Protein AF-A0A6S6T2J9-F1 (afdb_monomer_lite)

Secondary structure (DSSP, 8-state):
-EEEE-HHHHHHHHHHSEEEETTEEEESS-HHHHHHHHSEEEB-HHHHHHHHHHGGGG---HHHHHHHHHHHHHHGGGGB-PPPHHHHHHHHHHHHHH-GGGSS---HHHHHHHHHHHIIIII---TT-EEEE---HHHHHHHHHHHHHTT---EE-HHHHHHHHHHTTSS-HHHHHHHHHHHHHHHTHHHHHHHHHHHHHHTS---HHHHHHHHHHHHHHHTT-HHHHHHHTTSHHHHHHHHH-THHHHHHHHHHT--THHHHHHHHHHHHHHHHH--TT--

Organism: NCBI:txid269237

pLDDT: mean 89.71, std 8.24, range [41.75, 97.25]

Sequence (283 aa):
MIFILDTCTINNLLQIDLIDNDEDYELEYDYLDKINQVFKIKLSQKNYDELKNTFSKNFSDGNKIKFIRNYMSKNIPSYLNIVDNVDFDSSLNFIKKVCPKYKDEDNGELHSTAYALYLNRYESSLAFQTYFITDDDEAIQDFQDIFRSNFLGEVFTTIDLLLILSIYEIISYKNVMDFAHNLKKQYIQNYTNVLNEIQTLQKKNLPTKEIAFLSKLHEDIHHLDFDKVQKNMEKSEYISIKRKQTSIDIFLKNLLNEDLKKVTILDKKIEEIKSKYWTTDKI

Structure (mmCIF, N/CA/C/O backbone):
data_AF-A0A6S6T2J9-F1
#
_entry.id   AF-A0A6S6T2J9-F1
#
loop_
_atom_site.group_PDB
_atom_site.id
_atom_site.type_symbol
_atom_site.label_atom_id
_atom_site.label_alt_id
_atom_site.label_comp_id
_atom_site.label_asym_id
_atom_site.label_entity_id
_atom_site.label_seq_id
_atom_site.pdbx_PDB_ins_code
_atom_site.Cartn_x
_atom_site.Cartn_y
_atom_site.Cartn_z
_atom_site.occupancy
_atom_site.B_iso_or_equiv
_atom_site.auth_seq_id
_atom_site.auth_comp_id
_atom_site.auth_asym_id
_atom_site.auth_atom_id
_atom_site.pdbx_PDB_model_num
ATOM 1 N N . MET A 1 1 ? 13.882 -6.134 -15.686 1.00 89.94 1 MET A N 1
ATOM 2 C CA . MET A 1 1 ? 12.482 -5.719 -15.447 1.00 89.94 1 MET A CA 1
ATOM 3 C C . MET A 1 1 ? 12.488 -4.381 -14.731 1.00 89.94 1 MET A C 1
ATOM 5 O O . MET A 1 1 ? 13.424 -4.116 -13.976 1.00 89.94 1 MET A O 1
ATOM 9 N N . ILE A 1 2 ? 11.494 -3.543 -15.010 1.00 93.25 2 ILE A N 1
ATOM 10 C CA . ILE A 1 2 ? 11.264 -2.267 -14.335 1.00 93.25 2 ILE A CA 1
ATOM 11 C C . ILE A 1 2 ? 10.006 -2.414 -13.483 1.00 93.25 2 ILE A C 1
ATOM 13 O O . ILE A 1 2 ? 8.950 -2.753 -14.017 1.00 93.25 2 ILE A O 1
ATOM 17 N N . PHE A 1 3 ? 10.127 -2.133 -12.188 1.00 95.81 3 PHE A N 1
ATOM 18 C CA . PHE A 1 3 ? 9.000 -2.059 -11.267 1.00 95.81 3 PHE A CA 1
ATOM 19 C C . PHE A 1 3 ? 8.670 -0.602 -10.981 1.00 95.81 3 PHE A C 1
ATOM 21 O O . PHE A 1 3 ? 9.490 0.130 -10.424 1.00 95.81 3 PHE A O 1
ATOM 28 N N . ILE A 1 4 ? 7.474 -0.188 -11.387 1.00 95.75 4 ILE A N 1
ATOM 29 C CA . ILE A 1 4 ? 6.907 1.109 -11.038 1.00 95.75 4 ILE A CA 1
ATOM 30 C C . ILE A 1 4 ? 6.103 0.909 -9.766 1.00 95.75 4 ILE A C 1
ATOM 32 O O . ILE A 1 4 ? 5.130 0.159 -9.771 1.00 95.75 4 ILE A O 1
ATOM 36 N N . LEU A 1 5 ? 6.548 1.522 -8.675 1.00 95.75 5 LEU A N 1
ATOM 37 C CA . LEU A 1 5 ? 5.924 1.328 -7.371 1.00 95.75 5 LEU A CA 1
ATOM 38 C C . LEU A 1 5 ? 4.902 2.422 -7.099 1.00 95.75 5 LEU A C 1
ATOM 40 O O . LEU A 1 5 ? 5.191 3.605 -7.263 1.00 95.75 5 LEU A O 1
ATOM 44 N N . ASP A 1 6 ? 3.734 2.010 -6.631 1.00 94.88 6 ASP A N 1
ATOM 45 C CA . ASP A 1 6 ? 2.721 2.912 -6.113 1.00 94.88 6 ASP A CA 1
ATOM 46 C C . ASP A 1 6 ? 3.051 3.432 -4.697 1.00 94.88 6 ASP A C 1
ATOM 48 O O . ASP A 1 6 ? 3.868 2.868 -3.959 1.00 94.88 6 ASP A O 1
ATOM 52 N N . THR A 1 7 ? 2.369 4.502 -4.285 1.00 94.38 7 THR A N 1
ATOM 53 C CA . THR A 1 7 ? 2.489 5.121 -2.960 1.00 94.38 7 THR A CA 1
ATOM 54 C C . THR A 1 7 ? 2.133 4.130 -1.847 1.00 94.38 7 THR A C 1
ATOM 56 O O . THR A 1 7 ? 2.854 4.030 -0.848 1.00 94.38 7 THR A O 1
ATOM 59 N N . CYS A 1 8 ? 1.042 3.372 -2.010 1.00 91.62 8 CYS A N 1
ATOM 60 C CA . CYS A 1 8 ? 0.608 2.369 -1.036 1.00 91.62 8 CYS A CA 1
ATOM 61 C C . CYS A 1 8 ? 1.609 1.217 -0.902 1.00 91.62 8 CYS A C 1
ATOM 63 O O . CYS A 1 8 ? 1.925 0.827 0.219 1.00 91.62 8 CYS A O 1
ATOM 65 N N . THR A 1 9 ? 2.176 0.753 -2.015 1.00 95.31 9 THR A N 1
ATOM 66 C CA . THR A 1 9 ? 3.221 -0.282 -2.046 1.00 95.31 9 THR A CA 1
ATOM 67 C C . THR A 1 9 ? 4.440 0.132 -1.226 1.00 95.31 9 THR A C 1
ATOM 69 O O . THR A 1 9 ? 4.868 -0.599 -0.335 1.00 95.31 9 THR A O 1
ATOM 72 N N . ILE A 1 10 ? 4.980 1.333 -1.469 1.00 95.75 10 ILE A N 1
ATOM 73 C CA . ILE A 1 10 ? 6.152 1.833 -0.732 1.00 95.75 10 ILE A CA 1
ATOM 74 C C . ILE A 1 10 ? 5.841 1.960 0.762 1.00 95.75 10 ILE A C 1
ATOM 76 O O . ILE A 1 10 ? 6.653 1.566 1.598 1.00 95.75 10 ILE A O 1
ATOM 80 N N . ASN A 1 11 ? 4.658 2.477 1.106 1.00 94.25 11 ASN A N 1
ATOM 81 C CA . ASN A 1 11 ? 4.221 2.550 2.496 1.00 94.25 11 ASN A CA 1
ATOM 82 C C . ASN A 1 11 ? 4.165 1.161 3.139 1.00 94.25 11 ASN A C 1
ATOM 84 O O . ASN A 1 11 ? 4.729 0.982 4.210 1.00 94.25 11 ASN A O 1
ATOM 88 N N . ASN A 1 12 ? 3.545 0.174 2.496 1.00 94.12 12 ASN A N 1
ATOM 89 C CA . ASN A 1 12 ? 3.424 -1.168 3.063 1.00 94.12 12 ASN A CA 1
ATOM 90 C C . ASN A 1 12 ? 4.806 -1.810 3.261 1.00 94.12 12 ASN A C 1
ATOM 92 O O . ASN A 1 12 ? 5.081 -2.324 4.343 1.00 94.12 12 ASN A O 1
ATOM 96 N N . LEU A 1 13 ? 5.702 -1.701 2.272 1.00 96.19 13 LEU A N 1
ATOM 97 C CA . LEU A 1 13 ? 7.074 -2.216 2.361 1.00 96.19 13 LEU A CA 1
ATOM 98 C C . LEU A 1 13 ? 7.866 -1.612 3.528 1.00 96.19 13 LEU A C 1
ATOM 100 O O . LEU A 1 13 ? 8.597 -2.333 4.194 1.00 96.19 13 LEU A O 1
ATOM 104 N N . LEU A 1 14 ? 7.714 -0.312 3.792 1.00 95.19 14 LEU A N 1
ATOM 105 C CA . LEU A 1 14 ? 8.423 0.366 4.880 1.00 95.19 14 LEU A CA 1
ATOM 106 C C . LEU A 1 14 ? 7.785 0.132 6.249 1.00 95.19 14 LEU A C 1
ATOM 108 O O . LEU A 1 14 ? 8.486 -0.001 7.244 1.00 95.19 14 LEU A O 1
ATOM 112 N N . GLN A 1 15 ? 6.455 0.152 6.328 1.00 92.62 15 GLN A N 1
ATOM 113 C CA . GLN A 1 15 ? 5.745 0.139 7.608 1.00 92.62 15 GLN A CA 1
ATOM 114 C C . GLN A 1 15 ? 5.662 -1.259 8.216 1.00 92.62 15 GLN A C 1
ATOM 116 O O . GLN A 1 15 ? 5.730 -1.384 9.437 1.00 92.62 15 GLN A O 1
ATOM 121 N N . ILE A 1 16 ? 5.511 -2.292 7.383 1.00 93.12 16 ILE A N 1
ATOM 122 C CA . ILE A 1 16 ? 5.423 -3.685 7.836 1.00 93.12 16 ILE A CA 1
ATOM 123 C C . ILE A 1 16 ? 6.786 -4.239 8.253 1.00 93.12 16 ILE A C 1
ATOM 125 O O . ILE A 1 16 ? 6.848 -5.082 9.143 1.00 93.12 16 ILE A O 1
ATOM 129 N N . ASP A 1 17 ? 7.856 -3.748 7.635 1.00 94.44 17 ASP A N 1
ATOM 130 C CA . ASP A 1 17 ? 9.237 -4.170 7.888 1.00 94.44 17 ASP A CA 1
ATOM 131 C C . ASP A 1 17 ? 9.893 -3.418 9.060 1.00 94.44 17 ASP A C 1
ATOM 133 O O . ASP A 1 17 ? 11.016 -3.716 9.457 1.00 94.44 17 ASP A O 1
ATOM 137 N N . LEU A 1 18 ? 9.202 -2.412 9.609 1.00 94.06 18 LEU A N 1
ATOM 138 C CA . LEU A 1 18 ? 9.720 -1.568 10.677 1.00 94.06 18 LEU A CA 1
ATOM 139 C C . LEU A 1 18 ? 9.706 -2.305 12.022 1.00 94.06 18 LEU A C 1
ATOM 141 O O . LEU A 1 18 ? 8.635 -2.590 12.570 1.00 94.06 18 LEU A O 1
ATOM 145 N N . ILE A 1 19 ? 10.888 -2.503 12.602 1.00 93.00 19 ILE A N 1
ATOM 146 C CA . ILE A 1 19 ? 11.071 -3.117 13.921 1.00 93.00 19 ILE A CA 1
ATOM 147 C C . ILE A 1 19 ? 11.625 -2.115 14.938 1.00 93.00 19 ILE A C 1
ATOM 149 O O . ILE A 1 19 ? 12.284 -1.136 14.585 1.00 93.00 19 ILE A O 1
ATOM 153 N N . ASP A 1 20 ? 11.289 -2.348 16.205 1.00 91.00 20 ASP A N 1
ATOM 154 C CA . ASP A 1 20 ? 11.732 -1.565 17.361 1.00 91.00 20 ASP A CA 1
ATOM 155 C C . ASP A 1 20 ? 12.929 -2.271 18.009 1.00 91.00 20 ASP A C 1
ATOM 157 O O . ASP A 1 20 ? 12.814 -3.442 18.381 1.00 91.00 20 ASP A O 1
ATOM 161 N N . ASN A 1 21 ? 14.065 -1.582 18.105 1.00 84.44 21 ASN A N 1
ATOM 162 C CA . ASN A 1 21 ? 15.313 -2.108 18.647 1.00 84.44 21 ASN A CA 1
ATOM 163 C C . ASN A 1 21 ? 15.787 -1.239 19.824 1.00 84.44 21 ASN A C 1
ATOM 165 O O . ASN A 1 21 ? 16.833 -0.597 19.734 1.00 84.44 21 ASN A O 1
ATOM 169 N N . ASP A 1 22 ? 14.970 -1.211 20.889 1.00 79.62 22 ASP A N 1
ATOM 170 C CA . ASP A 1 22 ? 15.106 -0.542 22.203 1.00 79.62 22 ASP A CA 1
ATOM 171 C C . ASP A 1 22 ? 15.452 0.966 22.182 1.00 79.62 22 ASP A C 1
ATOM 173 O O . ASP A 1 22 ? 14.764 1.778 22.806 1.00 79.62 22 ASP A O 1
ATOM 177 N N . GLU A 1 23 ? 16.525 1.356 21.498 1.00 76.06 23 GLU A N 1
ATOM 178 C CA . GLU A 1 23 ? 17.031 2.724 21.367 1.00 76.06 23 GLU A CA 1
ATOM 179 C C . GLU A 1 23 ? 16.776 3.338 19.979 1.00 76.06 23 GLU A C 1
ATOM 181 O O . GLU A 1 23 ? 16.757 4.566 19.865 1.00 76.06 23 GLU A O 1
ATOM 186 N N . ASP A 1 24 ? 16.545 2.524 18.943 1.00 86.19 24 ASP A N 1
ATOM 187 C CA . ASP A 1 24 ? 16.357 2.983 17.563 1.00 86.19 24 ASP A CA 1
ATOM 188 C C . ASP A 1 24 ? 15.352 2.125 16.771 1.00 86.19 24 ASP A C 1
ATOM 190 O O . ASP A 1 24 ? 14.929 1.046 17.181 1.00 86.19 24 ASP A O 1
ATOM 194 N N . TYR A 1 25 ? 14.961 2.642 15.604 1.00 92.69 25 TYR A N 1
ATOM 195 C CA . TYR A 1 25 ? 14.136 1.933 14.628 1.00 92.69 25 TYR A CA 1
ATOM 196 C C . TYR A 1 25 ? 14.983 1.463 13.452 1.00 92.69 25 TYR A C 1
ATOM 198 O O . TYR A 1 25 ? 15.859 2.195 12.990 1.00 92.69 25 TYR A O 1
ATOM 206 N N . GLU A 1 26 ? 14.670 0.284 12.922 1.00 94.00 26 GLU A N 1
ATOM 207 C CA . GLU A 1 26 ? 15.299 -0.246 11.713 1.00 94.00 26 GLU A CA 1
ATOM 208 C C . GLU A 1 26 ? 14.300 -1.010 10.834 1.00 94.00 26 GLU A C 1
ATOM 210 O O . GLU A 1 26 ? 13.164 -1.270 11.236 1.00 94.00 26 GLU A O 1
ATOM 215 N N . LEU A 1 27 ? 14.717 -1.314 9.605 1.00 95.25 27 LEU A N 1
ATOM 216 C CA . LEU A 1 27 ? 13.991 -2.198 8.696 1.00 95.25 27 LEU A CA 1
ATOM 217 C C . LEU A 1 27 ? 14.603 -3.596 8.813 1.00 95.25 27 LEU A C 1
ATOM 219 O O . LEU A 1 27 ? 15.810 -3.732 8.618 1.00 95.25 27 LEU A O 1
ATOM 223 N N . GLU A 1 28 ? 13.799 -4.610 9.138 1.00 94.12 28 GLU A N 1
ATOM 224 C CA . GLU A 1 28 ? 14.292 -5.977 9.364 1.00 94.12 28 GLU A CA 1
ATOM 225 C C . GLU A 1 28 ? 14.957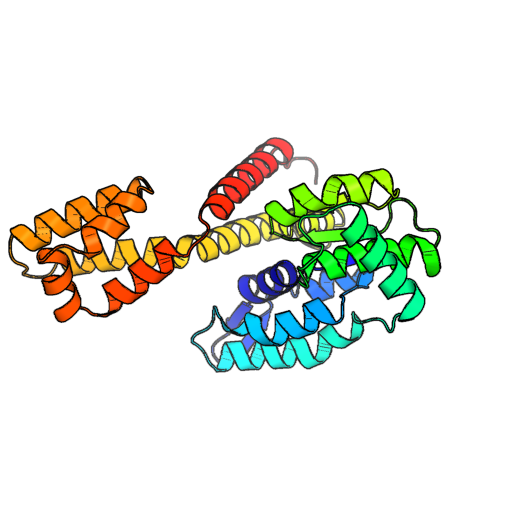 -6.558 8.105 1.00 94.12 28 GLU A C 1
ATOM 227 O O . GLU A 1 28 ? 16.036 -7.149 8.186 1.00 94.12 28 GLU A O 1
ATOM 232 N N . TYR A 1 29 ? 14.344 -6.359 6.932 1.00 93.56 29 TYR A N 1
ATOM 233 C CA . TYR A 1 29 ? 14.853 -6.877 5.656 1.00 93.56 29 TYR A CA 1
ATOM 234 C C . TYR A 1 29 ? 15.300 -5.795 4.674 1.00 93.56 29 TYR A C 1
ATOM 236 O O . TYR A 1 29 ? 16.108 -6.084 3.785 1.00 93.56 29 TYR A O 1
ATOM 244 N N . ASP A 1 30 ? 14.779 -4.578 4.822 1.00 95.56 30 ASP A N 1
ATOM 245 C CA . ASP A 1 30 ? 14.912 -3.474 3.877 1.00 95.56 30 ASP A CA 1
ATOM 246 C C . ASP A 1 30 ? 14.474 -3.888 2.462 1.00 95.56 30 ASP A C 1
ATOM 248 O O . ASP A 1 30 ? 15.250 -3.900 1.501 1.00 95.56 30 ASP A O 1
ATOM 252 N N . TYR A 1 31 ? 13.201 -4.282 2.330 1.00 96.88 31 TYR A N 1
ATOM 253 C CA . TYR A 1 31 ? 12.669 -4.823 1.074 1.00 96.88 31 TYR A CA 1
ATOM 254 C C . TYR A 1 31 ? 12.919 -3.917 -0.138 1.00 96.88 31 TYR A C 1
ATOM 256 O O . TYR A 1 31 ? 13.193 -4.427 -1.221 1.00 96.88 31 TYR A O 1
ATOM 264 N N . LEU A 1 32 ? 12.853 -2.590 0.015 1.00 95.94 32 LEU A N 1
ATOM 265 C CA . LEU A 1 32 ? 13.112 -1.654 -1.085 1.00 95.94 32 LEU A CA 1
ATOM 266 C C . LEU A 1 32 ? 14.554 -1.744 -1.591 1.00 95.94 32 LEU A C 1
ATOM 268 O O . LEU A 1 32 ? 14.761 -1.792 -2.806 1.00 95.94 32 LEU A O 1
ATOM 272 N N . ASP A 1 33 ? 15.536 -1.818 -0.689 1.00 95.06 33 ASP A N 1
ATOM 273 C CA . ASP A 1 33 ? 16.928 -2.037 -1.079 1.00 95.06 33 ASP A CA 1
ATOM 274 C C . ASP A 1 33 ? 17.092 -3.397 -1.773 1.00 95.06 33 ASP A C 1
ATOM 276 O O . ASP A 1 33 ? 17.646 -3.469 -2.872 1.00 95.06 33 ASP A O 1
ATOM 280 N N . LYS A 1 34 ? 16.504 -4.464 -1.213 1.00 95.75 34 LYS A N 1
ATOM 281 C CA . LYS A 1 34 ? 16.530 -5.814 -1.809 1.00 95.75 34 LYS A CA 1
ATOM 282 C C . LYS A 1 34 ? 15.937 -5.858 -3.215 1.00 95.75 34 LYS A C 1
ATOM 284 O O . LYS A 1 34 ? 16.523 -6.472 -4.107 1.00 95.75 34 LYS A O 1
ATOM 289 N N . ILE A 1 35 ? 14.804 -5.190 -3.437 1.00 95.75 35 ILE A N 1
ATOM 290 C CA . ILE A 1 35 ? 14.190 -5.075 -4.765 1.00 95.75 35 ILE A CA 1
ATOM 291 C C . ILE A 1 35 ? 15.156 -4.351 -5.711 1.00 95.75 35 ILE A C 1
ATOM 293 O O . ILE A 1 35 ? 15.390 -4.827 -6.821 1.00 95.75 35 ILE A O 1
ATOM 297 N N . ASN A 1 36 ? 15.742 -3.231 -5.278 1.00 93.75 36 ASN A N 1
ATOM 298 C CA . ASN A 1 36 ? 16.603 -2.395 -6.116 1.00 93.75 36 ASN A CA 1
ATOM 299 C C . ASN A 1 36 ? 17.939 -3.062 -6.492 1.00 93.75 36 ASN A C 1
ATOM 301 O O . ASN A 1 36 ? 18.545 -2.709 -7.503 1.00 93.75 36 ASN A O 1
ATOM 305 N N . GLN A 1 37 ? 18.401 -4.033 -5.701 1.00 91.38 37 GLN A N 1
ATOM 306 C CA . GLN A 1 37 ? 19.594 -4.824 -6.015 1.00 91.38 37 GLN A CA 1
ATOM 307 C C . GLN A 1 37 ? 19.395 -5.752 -7.224 1.00 91.38 37 GLN A C 1
ATOM 309 O O . GLN A 1 37 ? 20.366 -6.075 -7.909 1.00 91.38 37 GLN A O 1
ATOM 314 N N . VAL A 1 38 ? 18.157 -6.174 -7.505 1.00 93.69 38 VAL A N 1
ATOM 315 C CA . VAL A 1 38 ? 17.856 -7.166 -8.558 1.00 93.69 38 VAL A CA 1
ATOM 316 C C . VAL A 1 38 ? 17.032 -6.582 -9.701 1.00 93.69 38 VAL A C 1
ATOM 318 O O . VAL A 1 38 ? 17.170 -6.993 -10.856 1.00 93.69 38 VAL A O 1
ATOM 321 N N . PHE A 1 39 ? 16.209 -5.579 -9.415 1.00 93.88 39 PHE A N 1
ATOM 322 C CA . PHE A 1 39 ? 15.292 -4.977 -10.368 1.00 93.88 39 PHE A CA 1
ATOM 323 C C . PHE A 1 39 ? 15.429 -3.460 -10.383 1.00 93.88 39 PHE A C 1
ATOM 325 O O . PHE A 1 39 ? 15.783 -2.830 -9.392 1.00 93.88 39 PHE A O 1
ATOM 332 N N . LYS A 1 40 ? 15.100 -2.843 -11.521 1.00 93.31 40 LYS A N 1
ATOM 333 C CA . LYS A 1 40 ? 15.102 -1.384 -11.620 1.00 93.31 40 LYS A CA 1
ATOM 334 C C . LYS A 1 40 ? 13.815 -0.846 -11.003 1.00 93.31 40 LYS A C 1
ATOM 336 O O . LYS A 1 40 ? 12.744 -1.046 -11.576 1.00 93.31 40 LYS A O 1
ATOM 341 N N . ILE A 1 41 ? 13.923 -0.130 -9.890 1.00 95.12 41 ILE A N 1
ATOM 342 C CA . ILE A 1 41 ? 12.787 0.589 -9.309 1.00 95.12 41 ILE A CA 1
ATOM 343 C C . ILE A 1 41 ? 12.609 1.927 -10.026 1.00 95.12 41 ILE A C 1
ATOM 345 O O . ILE A 1 41 ? 13.577 2.635 -10.327 1.00 95.12 41 ILE A O 1
ATOM 349 N N . LYS A 1 42 ? 11.355 2.270 -10.313 1.00 94.00 42 LYS A N 1
ATOM 350 C CA . LYS A 1 42 ? 10.952 3.574 -10.827 1.00 94.00 42 LYS A CA 1
ATOM 351 C C . LYS A 1 42 ? 9.745 4.104 -10.064 1.00 94.00 42 LYS A C 1
ATOM 353 O O . LYS A 1 42 ? 8.881 3.348 -9.637 1.00 94.00 42 LYS A O 1
ATOM 358 N N . LEU A 1 43 ? 9.709 5.421 -9.894 1.00 93.94 43 LEU A N 1
ATOM 359 C CA . LEU A 1 43 ? 8.651 6.120 -9.174 1.00 93.94 43 LEU A CA 1
ATOM 360 C C . LEU A 1 43 ? 8.294 7.409 -9.914 1.00 93.94 43 LEU A C 1
ATOM 362 O O . LEU A 1 43 ? 9.190 8.113 -10.388 1.00 93.94 43 LEU A O 1
ATOM 366 N N . SER A 1 44 ? 6.998 7.709 -10.024 1.00 93.19 44 SER A N 1
ATOM 367 C CA . SER A 1 44 ? 6.540 8.989 -10.567 1.00 93.19 44 SER A CA 1
ATOM 368 C C . SER A 1 44 ? 6.733 10.110 -9.536 1.00 93.19 44 SER A C 1
ATOM 370 O O . SER A 1 44 ? 6.671 9.882 -8.324 1.00 93.19 44 SER A O 1
ATOM 372 N N . GLN A 1 45 ? 6.929 11.346 -10.002 1.00 92.19 45 GLN A N 1
ATOM 373 C CA . GLN A 1 45 ? 7.033 12.501 -9.104 1.00 92.19 45 GLN A CA 1
ATOM 374 C C . GLN A 1 45 ? 5.758 12.672 -8.258 1.00 92.19 45 GLN A C 1
ATOM 376 O O . GLN A 1 45 ? 5.846 12.932 -7.058 1.00 92.19 45 GLN A O 1
ATOM 381 N N . LYS A 1 46 ? 4.584 12.437 -8.859 1.00 94.06 46 LYS A N 1
ATOM 382 C CA . LYS A 1 46 ? 3.283 12.502 -8.185 1.00 94.06 46 LYS A CA 1
ATOM 383 C C . LYS A 1 46 ? 3.198 11.538 -7.001 1.00 94.06 46 LYS A C 1
ATOM 385 O O . LYS A 1 46 ? 2.861 11.968 -5.901 1.00 94.06 46 LYS A O 1
ATOM 390 N N . ASN A 1 47 ? 3.576 10.272 -7.196 1.00 93.88 47 ASN A N 1
ATOM 391 C CA . ASN A 1 47 ? 3.590 9.279 -6.120 1.00 93.88 47 ASN A CA 1
ATOM 392 C C . ASN A 1 47 ? 4.551 9.672 -4.993 1.00 93.88 47 ASN A C 1
ATOM 394 O O . ASN A 1 47 ? 4.234 9.503 -3.820 1.00 93.88 47 ASN A O 1
ATOM 398 N N . TYR A 1 48 ? 5.718 10.238 -5.310 1.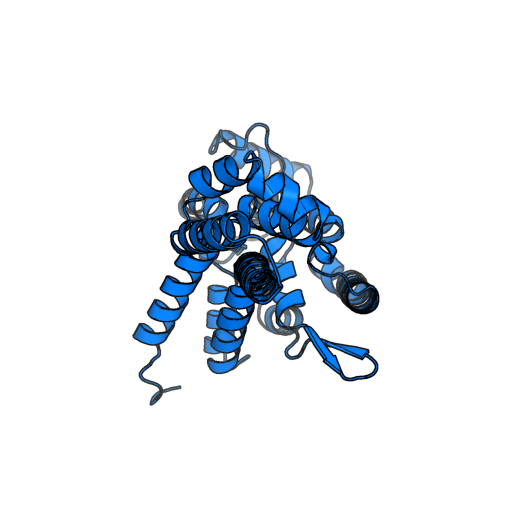00 93.81 48 TYR A N 1
ATOM 399 C CA . TYR A 1 48 ? 6.638 10.706 -4.272 1.00 93.81 48 TYR A CA 1
ATOM 400 C C . TYR A 1 48 ? 6.076 11.885 -3.469 1.00 93.81 48 TYR A C 1
ATOM 402 O O . TYR A 1 48 ? 6.244 11.953 -2.247 1.00 93.81 48 TYR A O 1
ATOM 410 N N . ASP A 1 49 ? 5.380 12.805 -4.132 1.00 93.38 49 ASP A N 1
ATOM 411 C CA . ASP A 1 49 ? 4.707 13.918 -3.469 1.00 93.38 49 ASP A CA 1
ATOM 412 C C . ASP A 1 49 ? 3.564 13.445 -2.564 1.00 93.38 49 ASP A C 1
ATOM 414 O O . ASP A 1 49 ? 3.451 13.901 -1.423 1.00 93.38 49 ASP A O 1
ATOM 418 N N . GLU A 1 50 ? 2.773 12.474 -3.013 1.00 94.06 50 GLU A N 1
ATOM 419 C CA . GLU A 1 50 ? 1.745 11.823 -2.197 1.00 94.06 50 GLU A CA 1
ATOM 420 C C . GLU A 1 50 ? 2.341 11.045 -1.022 1.00 94.06 50 GLU A C 1
ATOM 422 O O . GLU A 1 50 ? 1.849 11.148 0.107 1.00 94.06 50 GLU A O 1
ATOM 427 N N . LEU A 1 51 ? 3.435 10.316 -1.244 1.00 92.50 51 LEU A N 1
ATOM 428 C CA . LEU A 1 51 ? 4.121 9.539 -0.218 1.00 92.50 51 LEU A CA 1
ATOM 429 C C . LEU A 1 51 ? 4.560 10.428 0.948 1.00 92.50 51 LEU A C 1
ATOM 431 O O . LEU A 1 51 ? 4.265 10.113 2.101 1.00 92.50 51 LEU A O 1
ATOM 435 N N . LYS A 1 52 ? 5.164 11.594 0.666 1.00 90.88 52 LYS A N 1
ATOM 436 C CA . LYS A 1 52 ? 5.563 12.580 1.692 1.00 90.88 52 LYS A CA 1
ATOM 437 C C . LYS A 1 52 ? 4.403 13.033 2.585 1.00 90.88 52 LYS A C 1
ATOM 439 O O . LYS A 1 52 ? 4.634 13.363 3.747 1.00 90.88 52 LYS A O 1
ATOM 444 N N . ASN A 1 53 ? 3.179 13.037 2.060 1.00 87.88 53 ASN A N 1
ATOM 445 C CA . ASN A 1 53 ? 1.981 13.488 2.769 1.00 87.88 53 ASN A CA 1
ATOM 446 C C . ASN A 1 53 ? 1.220 12.352 3.471 1.00 87.88 53 ASN A C 1
ATOM 448 O O . ASN A 1 53 ? 0.351 12.614 4.304 1.00 87.88 53 ASN A O 1
ATOM 452 N N . THR A 1 54 ? 1.499 11.093 3.125 1.00 88.62 54 THR A N 1
ATOM 453 C CA . THR A 1 54 ? 0.692 9.941 3.556 1.00 88.62 54 THR A CA 1
ATOM 454 C C . THR A 1 54 ? 1.431 8.978 4.477 1.00 88.62 54 THR A C 1
ATOM 456 O O . THR A 1 54 ? 0.777 8.372 5.326 1.00 88.62 54 THR A O 1
ATOM 459 N N . PHE A 1 55 ? 2.764 8.881 4.397 1.00 86.94 55 PHE A N 1
ATOM 460 C CA . PHE A 1 55 ? 3.530 7.853 5.117 1.00 86.94 55 PHE A CA 1
ATOM 461 C C . PHE A 1 55 ? 3.349 7.882 6.643 1.00 86.94 55 PHE A C 1
ATOM 463 O O . PHE A 1 55 ? 3.407 6.846 7.300 1.00 86.94 55 PHE A O 1
ATOM 470 N N . SER A 1 56 ? 3.116 9.060 7.230 1.00 86.69 56 SER A N 1
ATOM 471 C CA . SER A 1 56 ? 2.991 9.215 8.681 1.00 86.69 56 SER A CA 1
ATOM 472 C C . SER A 1 56 ? 1.589 8.926 9.218 1.00 86.69 56 SER A C 1
ATOM 474 O O . SER A 1 56 ? 1.416 8.920 10.432 1.00 86.69 56 SER A O 1
ATOM 476 N N . LYS A 1 57 ? 0.580 8.715 8.358 1.00 80.25 57 LYS A N 1
ATOM 477 C CA . LYS A 1 57 ? -0.828 8.577 8.782 1.00 80.25 57 LYS A CA 1
ATOM 478 C C . LYS A 1 57 ? -1.054 7.413 9.751 1.00 80.25 57 LYS A C 1
ATOM 480 O O . LYS A 1 57 ? -1.922 7.509 10.611 1.00 80.25 57 LYS A O 1
ATOM 485 N N . ASN A 1 58 ? -0.248 6.359 9.638 1.00 73.62 58 ASN A N 1
ATOM 486 C CA . ASN A 1 58 ? -0.375 5.143 10.442 1.00 73.62 58 ASN A CA 1
ATOM 487 C C . ASN A 1 58 ? 0.523 5.136 11.691 1.00 73.62 58 ASN A C 1
ATOM 489 O O . ASN A 1 58 ? 0.541 4.151 12.426 1.00 73.62 58 ASN A O 1
ATOM 493 N N . PHE A 1 59 ? 1.262 6.219 11.956 1.00 82.12 59 PHE A N 1
ATOM 494 C CA . PHE A 1 59 ? 2.164 6.310 13.100 1.00 82.12 59 PHE A CA 1
ATOM 495 C C . PHE A 1 59 ? 1.726 7.389 14.081 1.00 82.12 59 PHE A C 1
ATOM 497 O O . PHE A 1 59 ? 1.562 8.553 13.727 1.00 82.12 59 PHE A O 1
ATOM 504 N N . SER A 1 60 ? 1.618 7.007 15.351 1.00 79.19 60 SER A N 1
ATOM 505 C CA . SER A 1 60 ? 1.525 7.948 16.470 1.00 79.19 60 SER A CA 1
ATOM 506 C C . SER A 1 60 ? 2.893 8.294 17.064 1.00 79.19 60 SER A C 1
ATOM 508 O O . SER A 1 60 ? 3.016 9.293 17.767 1.00 79.19 60 SER A O 1
ATOM 510 N N . ASP A 1 61 ? 3.917 7.476 16.803 1.00 87.12 61 ASP A N 1
ATOM 511 C CA . ASP A 1 61 ? 5.266 7.670 17.329 1.00 87.12 61 ASP A CA 1
ATOM 512 C C . ASP A 1 61 ? 6.107 8.575 16.413 1.00 87.12 61 ASP A C 1
ATOM 514 O O . ASP A 1 61 ? 6.397 8.245 15.259 1.00 87.12 61 ASP A O 1
ATOM 518 N N . GLY A 1 62 ? 6.536 9.716 16.959 1.00 88.88 62 GLY A N 1
ATOM 519 C CA . GLY A 1 62 ? 7.392 10.681 16.276 1.00 88.88 62 GLY A CA 1
ATOM 520 C C . GLY A 1 62 ? 8.763 10.131 15.871 1.00 88.88 62 GLY A C 1
ATOM 521 O O . GLY A 1 62 ? 9.298 10.564 14.848 1.00 88.88 62 GLY A O 1
ATOM 522 N N . ASN A 1 63 ? 9.315 9.165 16.608 1.00 90.94 63 ASN A N 1
ATOM 523 C CA . ASN A 1 63 ? 10.596 8.538 16.286 1.00 90.94 63 ASN A CA 1
ATOM 524 C C . ASN A 1 63 ? 10.472 7.615 15.064 1.00 90.94 63 ASN A C 1
ATOM 526 O O . ASN A 1 63 ? 11.284 7.736 14.145 1.00 90.94 63 ASN A O 1
ATOM 530 N N . LYS A 1 64 ? 9.398 6.812 14.968 1.00 92.25 64 LYS A N 1
ATOM 531 C CA . LYS A 1 64 ? 9.077 6.021 13.758 1.00 92.25 64 LYS A CA 1
ATOM 532 C C . LYS A 1 64 ? 8.940 6.913 12.529 1.00 92.25 64 LYS A C 1
ATOM 534 O O . LYS A 1 64 ? 9.542 6.666 11.486 1.00 92.25 64 LYS A O 1
ATOM 539 N N . ILE A 1 65 ? 8.193 8.011 12.677 1.00 93.25 65 ILE A N 1
ATOM 540 C CA . ILE A 1 65 ? 8.003 9.001 11.610 1.00 93.25 65 ILE A CA 1
ATOM 541 C C . ILE A 1 65 ? 9.346 9.604 11.185 1.00 93.25 65 ILE A C 1
ATOM 543 O O . ILE A 1 65 ? 9.596 9.774 9.992 1.00 93.25 65 ILE A O 1
ATOM 547 N N . LYS A 1 66 ? 10.214 9.948 12.142 1.00 93.38 66 LYS A N 1
ATOM 548 C CA . LYS A 1 66 ? 11.539 10.513 11.865 1.00 93.38 66 LYS A CA 1
ATOM 549 C C . LYS A 1 66 ? 12.430 9.515 11.124 1.00 93.38 66 LYS A C 1
ATOM 551 O O . LYS A 1 66 ? 13.056 9.913 10.145 1.00 93.38 66 LYS A O 1
ATOM 556 N N . PHE A 1 67 ? 12.458 8.254 11.555 1.00 94.56 67 PHE A N 1
ATOM 557 C CA . PHE A 1 67 ? 13.221 7.197 10.895 1.00 94.56 67 PHE A CA 1
ATOM 558 C C . PHE A 1 67 ? 12.790 7.031 9.434 1.00 94.56 67 PHE A C 1
ATOM 560 O O . PHE A 1 67 ? 13.607 7.225 8.534 1.00 94.56 67 PHE A O 1
ATOM 567 N N . ILE A 1 68 ? 11.495 6.798 9.183 1.00 94.94 68 ILE A N 1
ATOM 568 C CA . ILE A 1 68 ? 10.981 6.606 7.818 1.00 94.94 68 ILE A CA 1
ATOM 569 C C . ILE A 1 68 ? 11.226 7.845 6.960 1.00 94.94 68 ILE A C 1
ATOM 571 O O . ILE A 1 68 ? 11.655 7.724 5.817 1.00 94.94 68 ILE A O 1
ATOM 575 N N . ARG A 1 69 ? 11.028 9.053 7.503 1.00 94.81 69 ARG A N 1
ATOM 576 C CA . ARG A 1 69 ? 11.309 10.295 6.769 1.00 94.81 69 ARG A CA 1
ATOM 577 C C . ARG A 1 69 ? 12.775 10.388 6.340 1.00 94.81 69 ARG A C 1
ATOM 579 O O . ARG A 1 69 ? 13.044 10.805 5.215 1.00 94.81 69 ARG A O 1
ATOM 586 N N . ASN A 1 70 ? 13.704 10.023 7.223 1.00 95.06 70 ASN A N 1
ATOM 587 C CA . ASN A 1 70 ? 15.138 10.032 6.934 1.00 95.06 70 ASN A CA 1
ATOM 588 C C . ASN A 1 70 ? 15.522 8.952 5.918 1.00 95.06 70 ASN A C 1
ATOM 590 O O . ASN A 1 70 ? 16.309 9.215 5.012 1.00 95.06 70 ASN A O 1
ATOM 594 N N . TYR A 1 71 ? 14.948 7.754 6.040 1.00 95.50 71 TYR A N 1
ATOM 595 C CA . TYR A 1 71 ? 15.119 6.698 5.048 1.00 95.50 71 TYR A CA 1
ATOM 596 C C . TYR A 1 71 ? 14.626 7.174 3.676 1.00 95.50 71 TYR A C 1
ATOM 598 O O . TYR A 1 71 ? 15.348 7.102 2.680 1.00 95.50 71 TYR A O 1
ATOM 606 N N . MET A 1 72 ? 13.412 7.730 3.627 1.00 94.56 72 MET A N 1
ATOM 607 C CA . MET A 1 72 ? 12.800 8.195 2.390 1.00 94.56 72 MET A CA 1
ATOM 608 C C . MET A 1 72 ? 13.631 9.279 1.710 1.00 94.56 72 MET A C 1
ATOM 610 O O . MET A 1 72 ? 13.864 9.192 0.510 1.00 94.56 72 MET A O 1
ATOM 614 N N . SER A 1 73 ? 14.093 10.283 2.461 1.00 93.69 73 SER A N 1
ATOM 615 C CA . SER A 1 73 ? 14.876 11.388 1.901 1.00 93.69 73 SER A CA 1
ATOM 616 C C . SER A 1 73 ? 16.228 10.941 1.346 1.00 93.69 73 SER A C 1
ATOM 618 O O . SER A 1 73 ? 16.730 11.560 0.410 1.00 93.69 73 SER A O 1
ATOM 620 N N . LYS A 1 74 ? 16.803 9.865 1.895 1.00 94.81 74 LYS A N 1
ATOM 621 C CA . LYS A 1 74 ? 18.073 9.297 1.442 1.00 94.81 74 LYS A CA 1
ATOM 622 C C . LYS A 1 74 ? 17.908 8.402 0.212 1.00 94.81 74 LYS A C 1
ATOM 624 O O . LYS A 1 74 ? 18.701 8.512 -0.718 1.00 94.81 74 LYS A O 1
ATOM 629 N N . ASN A 1 75 ? 16.906 7.523 0.213 1.00 93.94 75 ASN A N 1
ATOM 630 C CA . ASN A 1 75 ? 16.843 6.405 -0.733 1.00 93.94 75 ASN A CA 1
ATOM 631 C C . ASN A 1 75 ? 15.880 6.656 -1.905 1.00 93.94 75 ASN A C 1
ATOM 633 O O . ASN A 1 75 ? 16.236 6.417 -3.060 1.00 93.94 75 ASN A O 1
ATOM 637 N N . ILE A 1 76 ? 14.687 7.202 -1.645 1.00 93.81 76 ILE A N 1
ATOM 638 C CA . ILE A 1 76 ? 13.618 7.320 -2.655 1.00 93.81 76 ILE A CA 1
ATOM 639 C C . ILE A 1 76 ? 13.965 8.259 -3.824 1.00 93.81 76 ILE A C 1
ATOM 641 O O . ILE A 1 76 ? 13.614 7.917 -4.955 1.00 93.81 76 ILE A O 1
ATOM 645 N N . PRO A 1 77 ? 14.683 9.391 -3.641 1.00 93.50 77 PRO A N 1
ATOM 646 C CA . PRO A 1 77 ? 15.054 10.252 -4.763 1.00 93.50 77 PRO A CA 1
ATOM 647 C C . PRO A 1 77 ? 15.832 9.542 -5.875 1.00 93.50 77 PRO A C 1
ATOM 649 O O . PRO A 1 77 ? 15.747 9.960 -7.024 1.00 93.50 77 PRO A O 1
ATOM 652 N N . SER A 1 78 ? 16.553 8.457 -5.565 1.00 91.94 78 SER A N 1
ATOM 653 C CA . SER A 1 78 ? 17.284 7.672 -6.570 1.00 91.94 78 SER A CA 1
ATOM 654 C C . SER A 1 78 ? 16.371 6.893 -7.532 1.00 91.94 78 SER A C 1
ATOM 656 O O . SER A 1 78 ? 16.790 6.536 -8.634 1.00 91.94 78 SER A O 1
ATOM 658 N N . TYR A 1 79 ? 15.114 6.656 -7.145 1.00 93.38 79 TYR A N 1
ATOM 659 C CA . TYR A 1 79 ? 14.111 5.968 -7.964 1.00 93.38 79 TYR A CA 1
ATOM 660 C C . TYR A 1 79 ? 13.347 6.925 -8.884 1.00 93.38 79 TYR A C 1
ATOM 662 O O . TYR A 1 79 ? 12.745 6.493 -9.876 1.00 93.38 79 TYR A O 1
ATOM 670 N N . LEU A 1 80 ? 13.388 8.224 -8.576 1.00 91.56 80 LEU A N 1
ATOM 671 C CA . LEU A 1 80 ? 12.828 9.267 -9.423 1.00 91.56 80 LEU A CA 1
ATOM 672 C C . LEU A 1 80 ? 13.668 9.385 -10.688 1.00 91.56 80 LEU A C 1
ATOM 674 O O . LEU A 1 80 ? 14.896 9.381 -10.654 1.00 91.56 80 LEU A O 1
ATOM 678 N N . ASN A 1 81 ? 12.997 9.491 -11.826 1.00 77.25 81 ASN A N 1
ATOM 679 C CA . ASN A 1 81 ? 13.659 9.802 -13.082 1.00 77.25 81 ASN A CA 1
ATOM 680 C C . ASN A 1 81 ? 13.168 11.157 -13.559 1.00 77.25 81 ASN A C 1
ATOM 682 O O . ASN A 1 81 ? 11.997 11.494 -13.392 1.00 77.25 81 ASN A O 1
ATOM 686 N N . ILE A 1 82 ? 14.063 11.898 -14.195 1.00 78.31 82 ILE A N 1
ATOM 687 C CA . ILE A 1 82 ? 13.674 13.076 -14.955 1.00 78.31 82 ILE A CA 1
ATOM 688 C C . ILE A 1 82 ? 13.002 12.557 -16.227 1.00 78.31 82 ILE A C 1
ATOM 690 O O . ILE A 1 82 ? 13.587 11.740 -16.937 1.00 78.31 82 ILE A O 1
ATOM 694 N N . VAL A 1 83 ? 11.765 12.981 -16.457 1.00 85.00 83 VAL A N 1
ATOM 695 C CA . VAL A 1 83 ? 10.999 12.663 -17.666 1.00 85.00 83 VAL A CA 1
ATOM 696 C C . VAL A 1 83 ? 11.021 13.857 -18.610 1.00 85.00 83 VAL A C 1
ATOM 698 O O . VAL A 1 83 ? 11.102 15.001 -18.154 1.00 85.00 83 VAL A O 1
ATOM 701 N N . ASP A 1 84 ? 10.928 13.608 -19.915 1.00 89.75 84 ASP A N 1
ATOM 702 C CA . ASP A 1 84 ? 10.534 14.664 -20.843 1.00 89.75 84 ASP A CA 1
ATOM 703 C C . ASP A 1 84 ? 9.048 14.979 -20.627 1.00 89.75 84 ASP A C 1
ATOM 705 O O . ASP A 1 84 ? 8.187 14.105 -20.752 1.00 89.75 84 ASP A O 1
ATOM 709 N N . ASN A 1 85 ? 8.744 16.227 -20.265 1.00 89.75 85 ASN A N 1
ATOM 710 C CA . ASN A 1 85 ? 7.379 16.616 -19.912 1.00 89.75 85 ASN A CA 1
ATOM 711 C C . ASN A 1 85 ? 6.413 16.486 -21.096 1.00 89.75 85 ASN A C 1
ATOM 713 O O . ASN A 1 85 ? 5.258 16.136 -20.886 1.00 89.75 85 ASN A O 1
ATOM 717 N N . VAL A 1 86 ? 6.861 16.725 -22.332 1.00 92.06 86 VAL A N 1
ATOM 718 C CA . VAL A 1 86 ? 5.990 16.659 -23.514 1.00 92.06 86 VAL A CA 1
ATOM 719 C C . VAL A 1 86 ? 5.583 15.212 -23.789 1.00 92.06 86 VAL A C 1
ATOM 721 O O . VAL A 1 86 ? 4.400 14.916 -23.981 1.00 92.06 86 VAL A O 1
ATOM 724 N N . ASP A 1 87 ? 6.548 14.297 -23.760 1.00 93.31 87 ASP A N 1
ATOM 725 C CA . ASP A 1 87 ? 6.310 12.873 -24.013 1.00 93.31 87 ASP A CA 1
ATOM 726 C C . ASP A 1 87 ? 5.566 12.190 -22.852 1.00 93.31 87 ASP A C 1
ATOM 728 O O . ASP A 1 87 ? 4.706 11.317 -23.064 1.00 93.31 87 ASP A O 1
ATOM 732 N N . PHE A 1 88 ? 5.841 12.610 -21.614 1.00 94.19 88 PHE A N 1
ATOM 733 C CA . PHE A 1 88 ? 5.088 12.170 -20.443 1.00 94.19 88 PHE A CA 1
ATOM 734 C C . PHE A 1 88 ? 3.630 12.645 -20.504 1.00 94.19 88 PHE A C 1
ATOM 736 O O . PHE A 1 88 ? 2.720 11.820 -20.393 1.00 94.19 88 PHE A O 1
ATOM 743 N N . ASP A 1 89 ? 3.390 13.930 -20.783 1.00 94.69 89 ASP A N 1
ATOM 744 C CA . ASP A 1 89 ? 2.042 14.493 -20.917 1.00 94.69 89 ASP A CA 1
ATOM 745 C C . ASP A 1 89 ? 1.265 13.829 -22.060 1.00 94.69 89 ASP A C 1
ATOM 747 O O . ASP A 1 89 ? 0.063 13.582 -21.949 1.00 94.69 89 ASP A O 1
ATOM 751 N N . SER A 1 90 ? 1.938 13.483 -23.159 1.00 95.31 90 SER A N 1
ATOM 752 C CA . SER A 1 90 ? 1.351 12.697 -24.250 1.00 95.31 90 SER A CA 1
ATOM 753 C C . SER A 1 90 ? 0.843 11.333 -23.759 1.00 95.31 90 SER A C 1
ATOM 755 O O . SER A 1 90 ? -0.289 10.933 -24.059 1.00 95.31 90 SER A O 1
ATOM 757 N N . SER A 1 91 ? 1.641 10.635 -22.946 1.00 95.19 91 SER A N 1
ATOM 758 C CA . SER A 1 91 ? 1.266 9.346 -22.349 1.00 95.19 91 SER A CA 1
ATOM 759 C C . SER A 1 91 ? 0.104 9.497 -21.367 1.00 95.19 91 SER A C 1
ATOM 761 O O . SER A 1 91 ? -0.873 8.754 -21.460 1.00 95.19 91 SER A O 1
ATOM 763 N N . LEU A 1 92 ? 0.152 10.503 -20.493 1.00 95.69 92 LEU A N 1
ATOM 764 C CA . LEU A 1 92 ? -0.909 10.815 -19.535 1.00 95.69 92 LEU A CA 1
ATOM 765 C C . LEU A 1 92 ? -2.241 11.126 -20.234 1.00 95.69 92 LEU A C 1
ATOM 767 O O . LEU A 1 92 ? -3.275 10.542 -19.906 1.00 95.69 92 LEU A O 1
ATOM 771 N N . ASN A 1 93 ? -2.215 11.987 -21.252 1.00 95.31 93 ASN A N 1
ATOM 772 C CA . ASN A 1 93 ? -3.397 12.346 -22.035 1.00 95.31 93 ASN A CA 1
ATOM 773 C C . ASN A 1 93 ? -3.984 11.147 -22.787 1.00 95.31 93 ASN A C 1
ATOM 775 O O . ASN A 1 93 ? -5.206 11.030 -22.907 1.00 95.31 93 ASN A O 1
ATOM 779 N N . PHE A 1 94 ? -3.135 10.239 -23.276 1.00 95.50 94 PHE A N 1
ATOM 780 C CA . PHE A 1 94 ? -3.599 8.990 -23.870 1.00 95.50 94 PHE A CA 1
ATOM 781 C C . PHE A 1 94 ? -4.378 8.148 -22.852 1.00 95.50 94 PHE A C 1
ATOM 783 O O . PHE A 1 94 ? -5.500 7.747 -23.163 1.00 95.50 94 PHE A O 1
ATOM 790 N N . ILE A 1 95 ? -3.840 7.940 -21.641 1.00 95.00 95 ILE A N 1
ATOM 791 C CA . ILE A 1 95 ? -4.526 7.187 -20.577 1.00 95.00 95 ILE A CA 1
ATOM 792 C C . ILE A 1 95 ? -5.872 7.832 -20.228 1.00 95.00 95 ILE A C 1
ATOM 794 O O . ILE A 1 95 ? -6.899 7.156 -20.259 1.00 95.00 95 ILE A O 1
ATOM 798 N N . LYS A 1 96 ? -5.904 9.153 -20.010 1.00 95.06 96 LYS A N 1
ATOM 799 C CA . LYS A 1 96 ? -7.146 9.896 -19.719 1.00 95.06 96 LYS A CA 1
ATOM 800 C C . LYS A 1 96 ? -8.199 9.783 -20.823 1.00 95.06 96 LYS A C 1
ATOM 802 O O . LYS A 1 96 ? -9.397 9.825 -20.552 1.00 95.06 96 LYS A O 1
ATOM 807 N N . LYS A 1 97 ? -7.770 9.649 -22.082 1.00 93.44 97 LYS A N 1
ATOM 808 C CA . LYS A 1 97 ? -8.672 9.483 -23.229 1.00 93.44 97 LYS A CA 1
ATOM 809 C C . LYS A 1 97 ? -9.283 8.083 -23.294 1.00 93.44 97 LYS A C 1
ATOM 811 O O . LYS A 1 97 ? -10.444 7.965 -23.679 1.00 93.44 97 LYS A O 1
ATOM 816 N N . VAL A 1 98 ? -8.511 7.043 -22.975 1.00 91.31 98 VAL A N 1
ATOM 817 C CA . VAL A 1 98 ? -8.978 5.646 -23.052 1.00 91.31 98 VAL A CA 1
ATOM 818 C C . VAL A 1 98 ? -9.686 5.183 -21.779 1.00 91.31 98 VAL A C 1
ATOM 820 O O . VAL A 1 98 ? -10.544 4.311 -21.870 1.00 91.31 98 VAL A O 1
ATOM 823 N N . CYS A 1 99 ? -9.413 5.822 -20.637 1.00 89.62 99 CYS A N 1
ATOM 824 C CA . CYS A 1 99 ? -10.099 5.595 -19.364 1.00 89.62 99 CYS A CA 1
ATOM 825 C C . CYS A 1 99 ? -10.770 6.889 -18.865 1.00 89.62 99 CYS A C 1
ATOM 827 O O . CYS A 1 99 ? -10.189 7.612 -18.053 1.00 89.62 99 CYS A O 1
ATOM 829 N N . PRO A 1 100 ? -12.011 7.191 -19.309 1.00 84.88 100 PRO A N 1
ATOM 830 C CA . PRO A 1 100 ? -12.701 8.443 -18.987 1.00 84.88 100 PRO A CA 1
ATOM 831 C C . PRO A 1 100 ? -12.918 8.710 -17.492 1.00 84.88 100 PRO A C 1
ATOM 833 O O . PRO A 1 100 ? -13.045 9.877 -17.128 1.00 84.88 100 PRO A O 1
ATOM 836 N N . LYS A 1 101 ? -12.927 7.667 -16.638 1.00 88.00 101 LYS A N 1
ATOM 837 C CA . LYS A 1 101 ? -12.943 7.794 -15.164 1.00 88.00 101 LYS A CA 1
ATOM 838 C C . LYS A 1 101 ? -11.864 8.776 -14.689 1.00 88.00 101 LYS A C 1
ATOM 840 O O . LYS A 1 101 ? -12.141 9.647 -13.879 1.00 88.00 101 LYS A O 1
ATOM 845 N N . TYR A 1 102 ? -10.685 8.728 -15.308 1.00 88.62 102 TYR A N 1
ATOM 846 C CA . TYR A 1 102 ? -9.517 9.516 -14.919 1.00 88.62 102 TYR A CA 1
ATOM 847 C C . TYR A 1 102 ? -9.373 10.851 -15.653 1.00 88.62 102 TYR A C 1
ATOM 849 O O . TYR A 1 102 ? -8.337 11.508 -15.548 1.00 88.62 102 TYR A O 1
ATOM 857 N N . LYS A 1 103 ? -10.381 11.280 -16.421 1.00 88.75 103 LYS A N 1
ATOM 858 C CA . LYS A 1 103 ? -10.305 12.537 -17.179 1.00 88.75 103 LYS A CA 1
ATOM 859 C C . LYS A 1 103 ? -10.005 13.726 -16.259 1.00 88.75 103 LYS A C 1
ATOM 861 O O . LYS A 1 103 ? -9.089 14.506 -16.537 1.00 88.75 103 LYS A O 1
ATOM 866 N N . ASP A 1 104 ? -10.741 13.797 -15.156 1.00 88.75 104 ASP A N 1
ATOM 867 C CA . ASP A 1 104 ? -10.667 14.880 -14.174 1.00 88.75 104 ASP A CA 1
ATOM 868 C C . ASP A 1 104 ? -9.894 14.474 -12.903 1.00 88.75 104 ASP A C 1
ATOM 870 O O . ASP A 1 104 ? -9.715 15.290 -12.002 1.00 88.75 104 ASP A O 1
ATOM 874 N N . GLU A 1 105 ? -9.395 13.235 -12.840 1.00 88.69 105 GLU A N 1
ATOM 875 C CA . GLU A 1 105 ? -8.555 12.755 -11.742 1.00 88.69 105 GLU A CA 1
ATOM 876 C C . GLU A 1 105 ? -7.067 13.045 -11.993 1.00 88.69 105 GLU A C 1
ATOM 878 O O . GLU A 1 105 ? -6.602 13.190 -13.132 1.00 88.69 105 GLU A O 1
ATOM 883 N N . ASP A 1 106 ? -6.317 13.155 -10.898 1.00 90.25 106 ASP A N 1
ATOM 884 C CA . ASP A 1 106 ? -4.876 13.395 -10.896 1.00 90.25 106 ASP A CA 1
ATOM 885 C C . ASP A 1 106 ? -4.248 12.762 -9.644 1.00 90.25 106 ASP A C 1
ATOM 887 O O . ASP A 1 106 ? -3.945 13.454 -8.669 1.00 90.25 106 ASP A O 1
ATOM 891 N N . ASN A 1 107 ? -4.120 11.434 -9.650 1.00 92.38 107 ASN A N 1
ATOM 892 C CA . ASN A 1 107 ? -3.580 10.617 -8.556 1.00 92.38 107 ASN A CA 1
ATOM 893 C C . ASN A 1 107 ? -2.314 9.849 -8.975 1.00 92.38 107 ASN A C 1
ATOM 895 O O . ASN A 1 107 ? -1.950 9.800 -10.155 1.00 92.38 107 ASN A O 1
ATOM 899 N N . GLY A 1 108 ? -1.614 9.281 -7.996 1.00 92.81 108 GLY A N 1
ATOM 900 C CA . GLY A 1 108 ? -0.385 8.525 -8.200 1.00 92.81 108 GLY A CA 1
ATOM 901 C C . GLY A 1 108 ? -0.535 7.324 -9.137 1.00 92.81 108 GLY A C 1
ATOM 902 O O . GLY A 1 108 ? 0.351 7.074 -9.951 1.00 92.81 108 GLY A O 1
ATOM 903 N N . GLU A 1 109 ? -1.657 6.612 -9.105 1.00 93.94 109 GLU A N 1
ATOM 904 C CA . GLU A 1 109 ? -1.885 5.403 -9.904 1.00 93.94 109 GLU A CA 1
ATOM 905 C C . GLU A 1 109 ? -1.993 5.734 -11.399 1.00 93.94 109 GLU A C 1
ATOM 907 O O . GLU A 1 109 ? -1.371 5.078 -12.247 1.00 93.94 109 GLU A O 1
ATOM 912 N N . LEU A 1 110 ? -2.703 6.820 -11.727 1.00 95.38 110 LEU A N 1
ATOM 913 C CA . LEU A 1 110 ? -2.750 7.368 -13.079 1.00 95.38 110 LEU A CA 1
ATOM 914 C C . LEU A 1 110 ? -1.349 7.759 -13.565 1.00 95.38 110 LEU A C 1
ATOM 916 O O . LEU A 1 110 ? -0.963 7.417 -14.685 1.00 95.38 110 LEU A O 1
ATOM 920 N N . HIS A 1 111 ? -0.582 8.466 -12.732 1.00 95.62 111 HIS A N 1
ATOM 921 C CA . HIS A 1 111 ? 0.773 8.906 -13.079 1.00 95.62 111 HIS A CA 1
ATOM 922 C C . HIS A 1 111 ? 1.741 7.732 -13.226 1.00 95.62 111 HIS A C 1
ATOM 924 O O . HIS A 1 111 ? 2.561 7.739 -14.139 1.00 95.62 111 HIS A O 1
ATOM 930 N N . SER A 1 112 ? 1.622 6.699 -12.396 1.00 95.50 112 SER A N 1
ATOM 931 C CA . SER A 1 112 ? 2.394 5.459 -12.509 1.00 95.50 112 SER A CA 1
ATOM 932 C C . SER A 1 112 ? 2.094 4.720 -13.810 1.00 95.50 112 SER A C 1
ATOM 934 O O . SER A 1 112 ? 3.015 4.305 -14.515 1.00 95.50 112 SER A O 1
ATOM 936 N N . THR A 1 113 ? 0.819 4.628 -14.187 1.00 95.31 113 THR A N 1
ATOM 937 C CA . THR A 1 113 ? 0.397 4.014 -15.452 1.00 95.31 113 THR A CA 1
ATOM 938 C C . THR A 1 113 ? 0.873 4.819 -16.662 1.00 95.31 113 THR A C 1
ATOM 940 O O . THR A 1 113 ? 1.433 4.261 -17.609 1.00 95.31 113 THR A O 1
ATOM 943 N N . ALA A 1 114 ? 0.713 6.145 -16.627 1.00 95.31 114 ALA A N 1
ATOM 944 C CA . ALA A 1 114 ? 1.227 7.037 -17.663 1.00 95.31 114 ALA A CA 1
ATOM 945 C C . ALA A 1 114 ? 2.750 6.925 -17.788 1.00 95.31 114 ALA A C 1
ATOM 947 O O . ALA A 1 114 ? 3.287 6.908 -18.896 1.00 95.31 114 ALA A O 1
ATOM 948 N N . TYR A 1 115 ? 3.442 6.781 -16.659 1.00 94.44 115 TYR A N 1
ATOM 949 C CA . TYR A 1 115 ? 4.883 6.630 -16.640 1.00 94.44 115 TYR A CA 1
ATOM 950 C C . TYR A 1 115 ? 5.338 5.285 -17.216 1.00 94.44 115 TYR A C 1
ATOM 952 O O . TYR A 1 115 ? 6.297 5.238 -17.986 1.00 94.44 115 TYR A O 1
ATOM 960 N N . ALA A 1 116 ? 4.611 4.201 -16.932 1.00 94.06 116 ALA A N 1
ATOM 961 C CA . ALA A 1 116 ? 4.852 2.893 -17.537 1.00 94.06 116 ALA A CA 1
ATOM 962 C C . ALA A 1 116 ? 4.791 2.958 -19.064 1.00 94.06 116 ALA A C 1
ATOM 964 O O . ALA A 1 116 ? 5.671 2.446 -19.764 1.00 94.06 116 ALA A O 1
ATOM 965 N N . LEU A 1 117 ? 3.768 3.647 -19.564 1.00 93.94 117 LEU A N 1
ATOM 966 C CA . LEU A 1 117 ? 3.552 3.854 -20.983 1.00 93.94 117 LEU A CA 1
ATOM 967 C C . LEU A 1 117 ? 4.626 4.751 -21.611 1.00 93.94 117 LEU A C 1
ATOM 969 O O . LEU A 1 117 ? 5.125 4.429 -22.687 1.00 93.94 117 LEU A O 1
ATOM 973 N N . TYR A 1 118 ? 5.016 5.830 -20.928 1.00 93.75 118 TYR A N 1
ATOM 974 C CA . TYR A 1 118 ? 6.114 6.704 -21.344 1.00 93.75 118 TYR A CA 1
ATOM 975 C C . TYR A 1 118 ? 7.413 5.910 -21.530 1.00 93.75 118 TYR A C 1
ATOM 977 O O . TYR A 1 118 ? 8.032 5.970 -22.593 1.00 93.75 118 TYR A O 1
ATOM 985 N N . LEU A 1 119 ? 7.792 5.103 -20.532 1.00 91.00 119 LEU A N 1
ATOM 986 C CA . LEU A 1 119 ? 9.024 4.315 -20.585 1.00 91.00 119 LEU A CA 1
ATOM 987 C C . LEU A 1 119 ? 9.029 3.331 -21.760 1.00 91.00 119 LEU A C 1
ATOM 989 O O . LEU A 1 119 ? 10.056 3.167 -22.418 1.00 91.00 119 LEU A O 1
ATOM 993 N N . ASN A 1 120 ? 7.889 2.689 -22.023 1.00 89.44 120 ASN A N 1
ATOM 994 C CA . ASN A 1 120 ? 7.736 1.735 -23.119 1.00 89.44 120 ASN A CA 1
ATOM 995 C C . ASN A 1 120 ? 7.752 2.398 -24.507 1.00 89.44 120 ASN A C 1
ATOM 997 O O . ASN A 1 120 ? 8.227 1.795 -25.465 1.00 89.44 120 ASN A O 1
ATOM 1001 N N . ARG A 1 121 ? 7.237 3.627 -24.630 1.00 89.31 121 ARG A N 1
ATOM 1002 C CA . ARG A 1 121 ? 7.152 4.333 -25.916 1.00 89.31 121 ARG A CA 1
ATOM 1003 C C . ARG A 1 121 ? 8.430 5.081 -26.286 1.00 89.31 121 ARG A C 1
ATOM 1005 O O . ARG A 1 121 ? 8.776 5.098 -27.465 1.00 89.31 121 ARG A O 1
ATOM 1012 N N . TYR A 1 122 ? 9.102 5.699 -25.312 1.00 87.25 122 TYR A N 1
ATOM 1013 C CA . TYR A 1 122 ? 10.102 6.740 -25.594 1.00 87.25 122 TYR A CA 1
ATOM 1014 C C . TYR A 1 122 ? 11.504 6.442 -25.057 1.00 87.25 122 TYR A C 1
ATOM 1016 O O . TYR A 1 122 ? 12.489 6.774 -25.706 1.00 87.25 122 TYR A O 1
ATOM 1024 N N . GLU A 1 123 ? 11.623 5.778 -23.909 1.00 78.06 123 GLU A N 1
ATOM 1025 C CA . GLU A 1 123 ? 12.934 5.535 -23.283 1.00 78.06 123 GLU A CA 1
ATOM 1026 C C . GLU A 1 123 ? 13.528 4.179 -23.655 1.00 78.06 123 GLU A C 1
ATOM 1028 O O . GLU A 1 123 ? 14.737 3.960 -23.563 1.00 78.06 123 GLU A O 1
ATOM 1033 N N . SER A 1 124 ? 12.677 3.209 -23.990 1.00 64.88 124 SER A N 1
ATOM 1034 C CA . SER A 1 124 ? 13.109 1.822 -24.018 1.00 64.88 124 SER A CA 1
ATOM 1035 C C . SER A 1 124 ? 12.141 0.939 -24.808 1.00 64.88 124 SER A C 1
ATOM 1037 O O . SER A 1 124 ? 10.936 0.987 -24.591 1.00 64.88 124 SER A O 1
ATOM 1039 N N . SER A 1 125 ? 12.648 0.086 -25.704 1.00 63.50 125 SER A N 1
ATOM 1040 C CA . SER A 1 125 ? 11.850 -0.904 -26.451 1.00 63.50 125 SER A CA 1
ATOM 1041 C C . SER A 1 125 ? 11.482 -2.118 -25.579 1.00 63.50 125 SER A C 1
ATOM 1043 O O . SER A 1 125 ? 11.712 -3.275 -25.933 1.00 63.50 125 SER A O 1
ATOM 1045 N N . LEU A 1 126 ? 10.941 -1.854 -24.389 1.00 66.50 126 LEU A N 1
ATOM 1046 C CA . LEU A 1 126 ? 10.690 -2.830 -23.328 1.00 66.50 126 LEU A CA 1
ATOM 1047 C C . LEU A 1 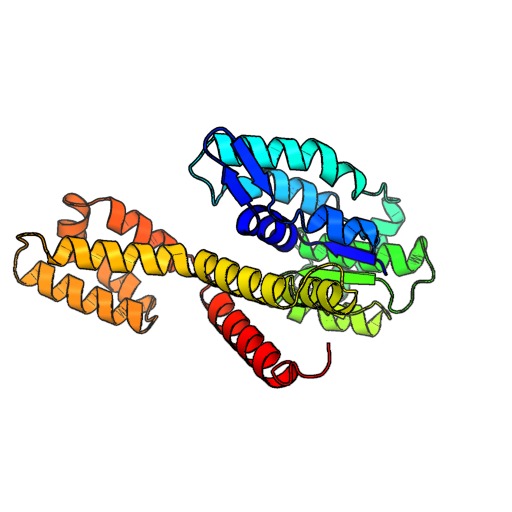126 ? 9.268 -3.385 -23.388 1.00 66.50 126 LEU A C 1
ATOM 1049 O O . LEU A 1 126 ? 8.480 -3.216 -22.451 1.00 66.50 126 LEU A O 1
ATOM 1053 N N . ALA A 1 127 ? 8.935 -4.072 -24.479 1.00 74.50 127 ALA A N 1
ATOM 1054 C CA . ALA A 1 127 ? 7.714 -4.870 -24.513 1.00 74.50 127 ALA A CA 1
ATOM 1055 C C . ALA A 1 127 ? 7.746 -5.901 -23.369 1.00 74.50 127 ALA A C 1
ATOM 1057 O O . ALA A 1 127 ? 8.725 -6.637 -23.221 1.00 74.50 127 ALA A O 1
ATOM 1058 N N . PHE A 1 128 ? 6.690 -5.925 -22.557 1.00 82.69 128 PHE A N 1
ATOM 1059 C CA . PHE A 1 128 ? 6.496 -6.835 -21.425 1.00 82.69 128 PHE A CA 1
ATOM 1060 C C . PHE A 1 128 ? 7.554 -6.763 -20.311 1.00 82.69 128 PHE A C 1
ATOM 1062 O O . PHE A 1 128 ? 7.721 -7.736 -19.583 1.00 82.69 128 PHE A O 1
ATOM 1069 N N . GLN A 1 129 ? 8.286 -5.649 -20.151 1.00 88.50 129 GLN A N 1
ATOM 1070 C CA . GLN A 1 129 ? 9.286 -5.538 -19.067 1.00 88.50 129 GLN A CA 1
ATOM 1071 C C . GLN A 1 129 ? 8.999 -4.459 -18.024 1.00 88.50 129 GLN A C 1
ATOM 1073 O O . GLN A 1 129 ? 9.788 -4.321 -17.085 1.00 88.50 129 GLN A O 1
ATOM 1078 N N . THR A 1 130 ? 7.902 -3.718 -18.174 1.00 93.12 130 THR A N 1
ATOM 1079 C CA . THR A 1 130 ? 7.481 -2.673 -17.237 1.00 93.12 130 THR A CA 1
ATOM 1080 C C . THR A 1 130 ? 6.225 -3.110 -16.506 1.00 93.12 130 THR A C 1
ATOM 1082 O O . THR A 1 130 ? 5.187 -3.306 -17.132 1.00 93.12 130 THR A O 1
ATOM 1085 N N . TYR A 1 131 ? 6.329 -3.242 -15.191 1.00 95.12 131 TYR A N 1
ATOM 1086 C CA . TYR A 1 131 ? 5.273 -3.737 -14.316 1.00 95.12 131 TYR A CA 1
ATOM 1087 C C . TYR A 1 131 ? 4.882 -2.642 -13.330 1.00 95.12 131 TYR A C 1
ATOM 1089 O O . TYR A 1 131 ? 5.740 -1.873 -12.886 1.00 95.12 131 TYR A O 1
ATOM 1097 N N . PHE A 1 132 ? 3.602 -2.581 -12.982 1.00 96.19 132 PHE A N 1
ATOM 1098 C CA . PHE A 1 132 ? 3.087 -1.648 -11.982 1.00 96.19 132 PHE A CA 1
ATOM 1099 C C . PHE A 1 132 ? 2.731 -2.405 -10.711 1.00 96.19 132 PHE A C 1
ATOM 1101 O O . PHE A 1 132 ? 2.043 -3.416 -10.777 1.00 96.19 132 PHE A O 1
ATOM 1108 N N . ILE A 1 133 ? 3.240 -1.944 -9.570 1.00 97.25 133 ILE A N 1
ATOM 1109 C CA . ILE A 1 133 ? 3.041 -2.598 -8.280 1.00 97.25 133 ILE A CA 1
ATOM 1110 C C . ILE A 1 133 ? 2.123 -1.738 -7.417 1.00 97.25 133 ILE A C 1
ATOM 1112 O O . ILE A 1 133 ? 2.545 -0.670 -6.963 1.00 97.25 133 ILE A O 1
ATOM 1116 N N . THR A 1 134 ? 0.908 -2.213 -7.154 1.00 95.12 134 THR A N 1
ATOM 1117 C CA . THR A 1 134 ? -0.086 -1.533 -6.313 1.00 95.12 134 THR A CA 1
ATOM 1118 C C . THR A 1 134 ? -0.931 -2.533 -5.521 1.00 95.12 134 THR A C 1
ATOM 1120 O O . THR A 1 134 ? -1.256 -3.612 -6.009 1.00 95.12 134 THR A O 1
ATOM 1123 N N . ASP A 1 135 ? -1.300 -2.156 -4.295 1.00 91.06 135 ASP A N 1
ATOM 1124 C CA . ASP A 1 135 ? -2.296 -2.858 -3.467 1.00 91.06 135 ASP A CA 1
ATOM 1125 C C . ASP A 1 135 ? -3.677 -2.165 -3.536 1.00 91.06 135 ASP A C 1
ATOM 1127 O O . ASP A 1 135 ? -4.496 -2.260 -2.612 1.00 91.06 135 ASP A O 1
ATOM 1131 N N . ASP A 1 136 ? -3.910 -1.376 -4.587 1.00 90.12 136 ASP A N 1
ATOM 1132 C CA . ASP A 1 136 ? -5.209 -0.795 -4.909 1.00 90.12 136 ASP A CA 1
ATOM 1133 C C . ASP A 1 136 ? -5.935 -1.660 -5.950 1.00 90.12 136 ASP A C 1
ATOM 1135 O O . ASP A 1 136 ? -5.582 -1.702 -7.131 1.00 90.12 136 ASP A O 1
ATOM 1139 N N . ASP A 1 137 ? -6.970 -2.364 -5.493 1.00 86.81 137 ASP A N 1
ATOM 1140 C CA . ASP A 1 137 ? -7.755 -3.270 -6.328 1.00 86.81 137 ASP A CA 1
ATOM 1141 C C . ASP A 1 137 ? -8.533 -2.549 -7.437 1.00 86.81 137 ASP A C 1
ATOM 1143 O O . ASP A 1 137 ? -8.762 -3.138 -8.498 1.00 86.81 137 ASP A O 1
ATOM 1147 N N . GLU A 1 138 ? -8.942 -1.292 -7.222 1.00 88.38 138 GLU A N 1
ATOM 1148 C CA . GLU A 1 138 ? -9.592 -0.499 -8.268 1.00 88.38 138 GLU A CA 1
ATOM 1149 C C . GLU A 1 138 ? -8.579 -0.145 -9.354 1.00 88.38 138 GLU A C 1
ATOM 1151 O O . GLU A 1 138 ? -8.857 -0.351 -10.534 1.00 88.38 138 GLU A O 1
ATOM 1156 N N . ALA A 1 139 ? -7.373 0.282 -8.971 1.00 91.19 139 ALA A N 1
ATOM 1157 C CA . ALA A 1 139 ? -6.311 0.589 -9.926 1.00 91.19 139 ALA A CA 1
ATOM 1158 C C . ALA A 1 139 ? -5.904 -0.638 -10.761 1.00 91.19 139 ALA A C 1
ATOM 1160 O O . ALA A 1 139 ? -5.694 -0.520 -11.972 1.00 91.19 139 ALA A O 1
ATOM 1161 N N . ILE A 1 140 ? -5.838 -1.829 -10.153 1.00 91.81 140 ILE A N 1
ATOM 1162 C CA . ILE A 1 140 ? -5.592 -3.081 -10.888 1.00 91.81 140 ILE A CA 1
ATOM 1163 C C . ILE A 1 140 ? -6.676 -3.289 -11.953 1.00 91.81 140 ILE A C 1
ATOM 1165 O O . ILE A 1 140 ? -6.358 -3.523 -13.122 1.00 91.81 140 ILE A O 1
ATOM 1169 N N . GLN A 1 141 ? -7.951 -3.178 -11.572 1.00 91.19 141 GLN A N 1
ATOM 1170 C CA . GLN A 1 141 ? -9.076 -3.374 -12.493 1.00 91.19 141 GLN A CA 1
ATOM 1171 C C . GLN A 1 141 ? -9.100 -2.335 -13.615 1.00 91.19 141 GLN A C 1
ATOM 1173 O O . GLN A 1 141 ? -9.366 -2.690 -14.765 1.00 91.19 141 GLN A O 1
ATOM 1178 N N . ASP A 1 142 ? -8.796 -1.083 -13.285 1.00 92.31 142 ASP A N 1
ATOM 1179 C CA . ASP A 1 142 ? -8.878 0.048 -14.200 1.00 92.31 142 ASP A CA 1
ATOM 1180 C C . ASP A 1 142 ? -7.720 0.084 -15.213 1.00 92.31 142 ASP A C 1
ATOM 1182 O O . ASP A 1 142 ? -7.906 0.528 -16.352 1.00 92.31 142 ASP A O 1
ATOM 1186 N N . PHE A 1 143 ? -6.527 -0.394 -14.839 1.00 94.25 143 PHE A N 1
ATOM 1187 C CA . PHE A 1 143 ? -5.324 -0.273 -15.670 1.00 94.25 143 PHE A CA 1
ATOM 1188 C C . PHE A 1 143 ? -4.832 -1.582 -16.304 1.00 94.25 143 PHE A C 1
ATOM 1190 O O . PHE A 1 143 ? -4.057 -1.519 -17.263 1.00 94.25 143 PHE A O 1
ATOM 1197 N N . GLN A 1 144 ? -5.296 -2.762 -15.874 1.00 93.19 144 GLN A N 1
ATOM 1198 C CA . GLN A 1 144 ? -4.863 -4.051 -16.452 1.00 93.19 144 GLN A CA 1
ATOM 1199 C C . GLN A 1 144 ? -4.997 -4.117 -17.987 1.00 93.19 144 GLN A C 1
ATOM 1201 O O . GLN A 1 144 ? -4.090 -4.587 -18.680 1.00 93.19 144 GLN A O 1
ATOM 1206 N N . ASP A 1 145 ? -6.091 -3.590 -18.545 1.00 91.75 145 ASP A N 1
ATOM 1207 C CA . ASP A 1 145 ? -6.351 -3.642 -19.987 1.00 91.75 145 ASP A CA 1
ATOM 1208 C C . ASP A 1 145 ? -5.458 -2.674 -20.764 1.00 91.75 145 ASP A C 1
ATOM 1210 O O . ASP A 1 145 ? -5.043 -2.974 -21.889 1.00 91.75 145 ASP A O 1
ATOM 1214 N N . ILE A 1 146 ? -5.103 -1.536 -20.158 1.00 93.19 146 ILE A N 1
ATOM 1215 C CA . ILE A 1 146 ? -4.104 -0.615 -20.707 1.00 93.19 146 ILE A CA 1
ATOM 1216 C C . ILE A 1 146 ? -2.754 -1.317 -20.786 1.00 93.19 146 ILE A C 1
ATOM 1218 O O . ILE A 1 146 ? -2.110 -1.254 -21.838 1.00 93.19 146 ILE A O 1
ATOM 1222 N N . PHE A 1 147 ? -2.344 -1.986 -19.706 1.00 94.12 147 PHE A N 1
ATOM 1223 C CA . PHE A 1 147 ? -1.081 -2.718 -19.654 1.00 94.12 147 PHE A CA 1
ATOM 1224 C C . PHE A 1 147 ? -1.026 -3.782 -20.747 1.00 94.12 147 PHE A C 1
ATOM 1226 O O . PHE A 1 147 ? -0.115 -3.778 -21.578 1.00 94.12 147 PHE A O 1
ATOM 1233 N N . ARG A 1 148 ? -2.073 -4.604 -20.840 1.00 91.62 148 ARG A N 1
ATOM 1234 C CA . ARG A 1 148 ? -2.190 -5.646 -21.861 1.00 91.62 148 ARG A CA 1
ATOM 1235 C C . ARG A 1 148 ? -2.181 -5.089 -23.288 1.00 91.62 148 ARG A C 1
ATOM 1237 O O . ARG A 1 148 ? -1.470 -5.609 -24.144 1.00 91.62 148 ARG A O 1
ATOM 1244 N N . SER A 1 149 ? -2.959 -4.041 -23.558 1.00 90.88 149 SER A N 1
ATOM 1245 C CA . SER A 1 149 ? -3.142 -3.503 -24.916 1.00 90.88 149 SER A CA 1
ATOM 1246 C C . SER A 1 149 ? -1.930 -2.730 -25.435 1.00 90.88 149 SER A C 1
ATOM 1248 O O . SER A 1 149 ? -1.755 -2.612 -26.645 1.00 90.88 149 SER A O 1
ATOM 1250 N N . ASN A 1 150 ? -1.093 -2.202 -24.538 1.00 90.44 150 ASN A N 1
ATOM 1251 C CA . ASN A 1 150 ? 0.130 -1.477 -24.893 1.00 90.44 150 ASN A CA 1
ATOM 1252 C C . ASN A 1 150 ? 1.390 -2.345 -24.749 1.00 90.44 150 ASN A C 1
ATOM 1254 O O . ASN A 1 150 ? 2.493 -1.808 -24.766 1.00 90.44 150 ASN A O 1
ATOM 1258 N N . PHE A 1 151 ? 1.241 -3.671 -24.621 1.00 89.50 151 PHE A N 1
ATOM 1259 C CA . PHE A 1 151 ? 2.359 -4.608 -24.458 1.00 89.50 151 PHE A CA 1
ATOM 1260 C C . PHE A 1 151 ? 3.298 -4.221 -23.306 1.00 89.50 151 PHE A C 1
ATOM 1262 O O . PHE A 1 151 ? 4.520 -4.357 -23.403 1.00 89.50 151 PHE A O 1
ATOM 1269 N N . LEU A 1 152 ? 2.724 -3.710 -22.217 1.00 91.62 152 LEU A N 1
ATOM 1270 C CA . LEU A 1 152 ? 3.422 -3.566 -20.946 1.00 91.62 152 LEU A CA 1
ATOM 1271 C C . LEU A 1 152 ? 3.477 -4.936 -20.250 1.00 91.62 152 LEU A C 1
ATOM 1273 O O . LEU A 1 152 ? 2.986 -5.935 -20.779 1.00 91.62 152 LEU A O 1
ATOM 1277 N N . GLY A 1 153 ? 4.139 -5.006 -19.097 1.00 91.25 153 GLY A N 1
ATOM 1278 C CA . GLY A 1 153 ? 4.088 -6.183 -18.232 1.00 91.25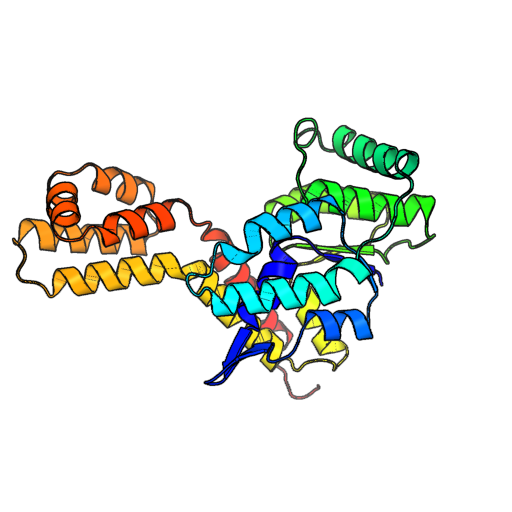 153 GLY A CA 1
ATOM 1279 C C . GLY A 1 153 ? 2.710 -6.339 -17.583 1.00 91.25 153 GLY A C 1
ATOM 1280 O O . GLY A 1 153 ? 1.682 -5.974 -18.148 1.00 91.25 153 GLY A O 1
ATOM 1281 N N . GLU A 1 154 ? 2.694 -6.861 -16.366 1.00 93.00 154 GLU A N 1
ATOM 1282 C CA . GLU A 1 154 ? 1.476 -7.021 -15.569 1.00 93.00 154 GLU A CA 1
ATOM 1283 C C . GLU A 1 154 ? 1.392 -5.984 -14.444 1.00 93.00 154 GLU A C 1
ATOM 1285 O O . GLU A 1 154 ? 2.381 -5.329 -14.091 1.00 93.00 154 GLU A O 1
ATOM 1290 N N . VAL A 1 155 ? 0.188 -5.842 -13.892 1.00 95.25 155 VAL A N 1
ATOM 1291 C CA . VAL A 1 155 ? -0.036 -5.132 -12.634 1.00 95.25 155 VAL A CA 1
ATOM 1292 C C . VAL A 1 155 ? -0.012 -6.169 -11.514 1.00 95.25 155 VAL A C 1
ATOM 1294 O O . VAL A 1 155 ? -0.748 -7.152 -11.564 1.00 95.25 155 VAL A O 1
ATOM 1297 N N . PHE A 1 156 ? 0.851 -5.966 -10.527 1.00 94.62 156 PHE A N 1
ATOM 1298 C CA . PHE A 1 156 ? 1.093 -6.889 -9.424 1.00 94.62 156 PHE A CA 1
ATOM 1299 C C . PHE A 1 156 ? 0.776 -6.236 -8.082 1.00 94.62 156 PHE A C 1
ATOM 1301 O O . PHE A 1 156 ? 0.872 -5.020 -7.933 1.00 94.62 156 PHE A O 1
ATOM 1308 N N . THR A 1 157 ? 0.462 -7.061 -7.087 1.00 95.19 157 THR A N 1
ATOM 1309 C CA . THR A 1 157 ? 0.385 -6.618 -5.688 1.00 95.19 157 THR A CA 1
ATOM 1310 C C . THR A 1 157 ? 1.774 -6.549 -5.052 1.00 95.19 157 THR A C 1
ATOM 1312 O O . THR A 1 157 ? 2.744 -7.119 -5.565 1.00 95.19 157 THR A O 1
ATOM 1315 N N . THR A 1 158 ? 1.889 -5.916 -3.884 1.00 96.31 158 THR A N 1
ATOM 1316 C CA . THR A 1 158 ? 3.124 -5.962 -3.084 1.00 96.31 158 THR A CA 1
ATOM 1317 C C . THR A 1 158 ? 3.505 -7.403 -2.740 1.00 96.31 158 THR A C 1
ATOM 1319 O O . THR A 1 158 ? 4.680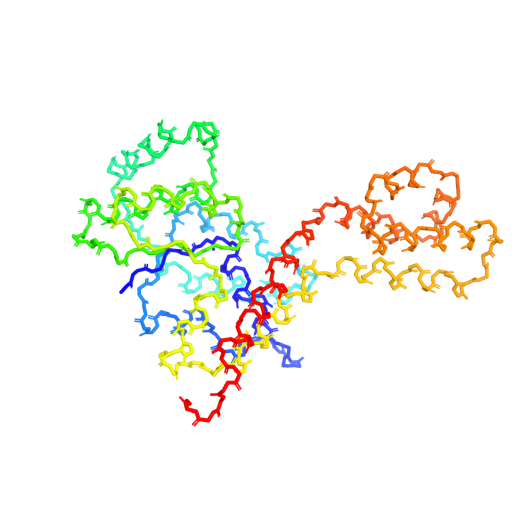 -7.762 -2.778 1.00 96.31 158 THR A O 1
ATOM 1322 N N . ILE A 1 159 ? 2.522 -8.267 -2.463 1.00 95.94 159 ILE A N 1
ATOM 1323 C CA . ILE A 1 159 ? 2.773 -9.685 -2.169 1.00 95.94 159 ILE A CA 1
ATOM 1324 C C . ILE A 1 159 ? 3.319 -10.425 -3.393 1.00 95.94 159 ILE A C 1
ATOM 1326 O O . ILE A 1 159 ? 4.238 -11.228 -3.249 1.00 95.94 159 ILE A O 1
ATOM 1330 N N . ASP A 1 160 ? 2.808 -10.140 -4.593 1.00 95.50 160 ASP A N 1
ATOM 1331 C CA . ASP A 1 160 ? 3.347 -10.704 -5.838 1.00 95.50 160 ASP A CA 1
ATOM 1332 C C . ASP A 1 160 ? 4.806 -10.300 -6.053 1.00 95.50 160 ASP A C 1
ATOM 1334 O O . ASP A 1 160 ? 5.637 -11.145 -6.384 1.00 95.50 160 ASP A O 1
ATOM 1338 N N . LEU A 1 161 ? 5.143 -9.033 -5.792 1.00 96.50 161 LEU A N 1
ATOM 1339 C CA . LEU A 1 161 ? 6.525 -8.566 -5.837 1.00 96.50 161 LEU A CA 1
ATOM 1340 C C . LEU A 1 161 ? 7.412 -9.351 -4.859 1.00 96.50 161 LEU A C 1
ATOM 1342 O O . LEU A 1 161 ? 8.471 -9.836 -5.250 1.00 96.50 161 LEU A O 1
ATOM 1346 N N . LEU A 1 162 ? 6.979 -9.537 -3.610 1.00 96.44 162 LEU A N 1
ATOM 1347 C CA . LEU A 1 162 ? 7.746 -10.305 -2.623 1.00 96.44 162 LEU A CA 1
ATOM 1348 C C . LEU A 1 162 ? 7.865 -11.794 -2.990 1.00 96.44 162 LEU A C 1
ATOM 1350 O O . LEU A 1 162 ? 8.924 -12.389 -2.790 1.00 96.44 162 LEU A O 1
ATOM 1354 N N . LEU A 1 163 ? 6.835 -12.397 -3.591 1.00 95.25 163 LEU A N 1
ATOM 1355 C CA . LEU A 1 163 ? 6.928 -13.753 -4.140 1.00 95.25 163 LEU A CA 1
ATOM 1356 C C . LEU A 1 163 ? 7.976 -13.841 -5.250 1.00 95.25 163 LEU A C 1
ATOM 1358 O O . LEU A 1 163 ? 8.760 -14.787 -5.260 1.00 95.25 163 LEU A O 1
ATOM 1362 N N . ILE A 1 164 ? 8.032 -12.851 -6.148 1.00 94.62 164 ILE A N 1
ATOM 1363 C CA . ILE A 1 164 ? 9.085 -12.772 -7.166 1.00 94.62 164 ILE A CA 1
ATOM 1364 C C . ILE A 1 164 ? 10.456 -12.726 -6.484 1.00 94.62 164 ILE A C 1
ATOM 1366 O O . ILE A 1 164 ? 11.321 -13.519 -6.836 1.00 94.62 164 ILE A O 1
ATOM 1370 N N . LEU A 1 165 ? 10.659 -11.886 -5.463 1.00 94.88 165 LEU A N 1
ATOM 1371 C CA . LEU A 1 165 ? 11.934 -11.861 -4.730 1.00 94.88 165 LEU A CA 1
ATOM 1372 C C . LEU A 1 165 ? 12.275 -13.213 -4.093 1.00 94.88 165 LEU A C 1
ATOM 1374 O O . LEU A 1 165 ? 13.443 -13.602 -4.078 1.00 94.88 165 LEU A O 1
ATOM 1378 N N . SER A 1 166 ? 11.269 -13.932 -3.592 1.00 94.19 166 SER A N 1
ATOM 1379 C CA . SER A 1 166 ? 11.465 -15.264 -3.024 1.00 94.19 166 SER A CA 1
ATOM 1380 C C . SER A 1 166 ? 11.860 -16.303 -4.072 1.00 94.19 166 SER A C 1
ATOM 1382 O O . SER A 1 166 ? 12.710 -17.139 -3.784 1.00 94.19 166 SER A O 1
ATOM 1384 N N . ILE A 1 167 ? 11.301 -16.237 -5.284 1.00 91.44 167 ILE A N 1
ATOM 1385 C CA . ILE A 1 167 ? 11.696 -17.099 -6.414 1.00 91.44 167 ILE A CA 1
ATOM 1386 C C . ILE A 1 167 ? 13.147 -16.826 -6.832 1.00 91.44 167 ILE A C 1
ATOM 1388 O O . ILE A 1 167 ? 13.850 -17.739 -7.253 1.00 91.44 167 ILE A O 1
ATOM 1392 N N . TYR A 1 168 ? 13.604 -15.581 -6.696 1.00 92.56 168 TYR A N 1
ATOM 1393 C CA . TYR A 1 168 ? 14.995 -15.185 -6.932 1.00 92.56 168 TYR A CA 1
ATOM 1394 C C . TYR A 1 168 ? 15.919 -15.456 -5.727 1.00 92.56 168 TYR A C 1
ATOM 1396 O O . TYR A 1 168 ? 17.066 -15.016 -5.745 1.00 92.56 168 TYR A O 1
ATOM 1404 N N . GLU A 1 169 ? 15.437 -16.152 -4.689 1.00 93.06 169 GLU A N 1
ATOM 1405 C CA . GLU A 1 169 ? 16.188 -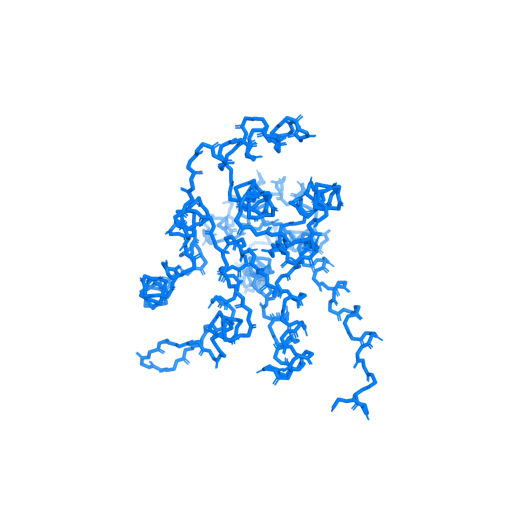16.517 -3.474 1.00 93.06 169 GLU A CA 1
ATOM 1406 C C . GLU A 1 169 ? 16.758 -15.316 -2.688 1.00 93.06 169 GLU A C 1
ATOM 1408 O O . GLU A 1 169 ? 17.680 -15.457 -1.886 1.00 93.06 169 GLU A O 1
ATOM 1413 N N . ILE A 1 170 ? 16.200 -14.115 -2.880 1.00 95.25 170 ILE A N 1
ATOM 1414 C CA . ILE A 1 170 ? 16.633 -12.890 -2.181 1.00 95.25 170 ILE A CA 1
ATOM 1415 C C . ILE A 1 170 ? 16.054 -12.844 -0.764 1.00 95.25 170 ILE A C 1
ATOM 1417 O O . ILE A 1 170 ? 16.697 -12.366 0.171 1.00 95.25 170 ILE A O 1
ATOM 1421 N N . ILE A 1 171 ? 14.821 -13.332 -0.620 1.00 94.50 171 ILE A N 1
ATOM 1422 C CA . ILE A 1 171 ? 14.115 -13.499 0.650 1.00 94.50 171 ILE A CA 1
ATOM 1423 C C . ILE A 1 171 ? 13.531 -14.909 0.711 1.00 94.50 171 ILE A C 1
ATOM 1425 O O . ILE A 1 171 ? 13.330 -15.560 -0.312 1.00 94.50 171 ILE A O 1
ATOM 1429 N N . SER A 1 172 ? 13.233 -15.398 1.908 1.00 93.00 172 SER A N 1
ATOM 1430 C CA . SER A 1 172 ? 12.578 -16.695 2.060 1.00 93.00 172 SER A CA 1
ATOM 1431 C C . SER A 1 172 ? 11.067 -16.591 1.847 1.00 93.00 172 SER A C 1
ATOM 1433 O O . SER A 1 172 ? 10.450 -15.555 2.102 1.00 93.00 172 SER A O 1
ATOM 1435 N N . TYR A 1 173 ? 10.437 -17.712 1.497 1.00 91.19 173 TYR A N 1
ATOM 1436 C CA . TYR A 1 173 ? 8.976 -17.825 1.481 1.00 91.19 173 TYR A CA 1
ATOM 1437 C C . TYR A 1 173 ? 8.350 -17.467 2.839 1.00 91.19 173 TYR A C 1
ATOM 1439 O O . TYR A 1 173 ? 7.283 -16.857 2.904 1.00 91.19 173 TYR A O 1
ATOM 1447 N N . LYS A 1 174 ? 9.040 -17.794 3.942 1.00 91.81 174 LYS A N 1
ATOM 1448 C CA . LYS A 1 174 ? 8.620 -17.395 5.287 1.00 91.81 174 LYS A CA 1
ATOM 1449 C C . LYS A 1 174 ? 8.515 -15.870 5.403 1.00 91.81 174 LYS A C 1
ATOM 1451 O O . LYS A 1 174 ? 7.515 -15.399 5.927 1.00 91.81 174 LYS A O 1
ATOM 1456 N N . ASN A 1 175 ? 9.472 -15.116 4.856 1.00 94.12 175 ASN A N 1
ATOM 1457 C CA . ASN A 1 175 ? 9.419 -13.649 4.868 1.00 94.12 175 ASN A CA 1
ATOM 1458 C C . ASN A 1 175 ? 8.177 -13.123 4.144 1.00 94.12 175 ASN A C 1
ATOM 1460 O O . ASN A 1 175 ? 7.497 -12.243 4.663 1.00 94.12 175 ASN A O 1
ATOM 1464 N N . VAL A 1 176 ? 7.826 -13.712 2.996 1.00 95.19 176 VAL A N 1
ATOM 1465 C CA . VAL A 1 176 ? 6.604 -13.351 2.257 1.00 95.19 176 VAL A CA 1
ATOM 1466 C C . VAL A 1 176 ? 5.351 -13.599 3.100 1.00 95.19 176 VAL A C 1
ATOM 1468 O O . VAL A 1 176 ? 4.470 -12.743 3.177 1.00 95.19 176 VAL A O 1
ATOM 1471 N N . MET A 1 177 ? 5.268 -14.759 3.754 1.00 93.50 177 MET A N 1
ATOM 1472 C CA . MET A 1 177 ? 4.119 -15.116 4.589 1.00 93.50 177 MET A CA 1
ATOM 1473 C C . MET A 1 177 ? 4.010 -14.237 5.835 1.00 93.50 177 MET A C 1
ATOM 1475 O O . MET A 1 177 ? 2.911 -13.802 6.178 1.00 93.50 177 MET A O 1
ATOM 1479 N N . ASP A 1 178 ? 5.129 -13.958 6.500 1.00 93.62 178 ASP A N 1
ATOM 1480 C CA . ASP A 1 178 ? 5.173 -13.081 7.669 1.00 93.62 178 ASP A CA 1
ATOM 1481 C C . ASP A 1 178 ? 4.753 -11.655 7.279 1.00 93.62 178 ASP A C 1
ATOM 1483 O O . ASP A 1 178 ? 3.895 -11.064 7.941 1.00 93.62 178 ASP A O 1
ATOM 1487 N N . PHE A 1 179 ? 5.238 -11.147 6.139 1.00 95.94 179 PHE A N 1
ATOM 1488 C CA . PHE A 1 179 ? 4.801 -9.866 5.585 1.00 95.94 179 PHE A CA 1
ATOM 1489 C C . PHE A 1 179 ? 3.292 -9.849 5.310 1.00 95.94 179 PHE A C 1
ATOM 1491 O O . PHE A 1 179 ? 2.600 -8.932 5.748 1.00 95.94 179 PHE A O 1
ATOM 1498 N N . ALA A 1 180 ? 2.749 -10.872 4.639 1.00 94.25 180 ALA A N 1
ATOM 1499 C CA . ALA A 1 180 ? 1.320 -10.953 4.333 1.00 94.25 180 ALA A CA 1
ATOM 1500 C C . ALA A 1 180 ? 0.450 -10.971 5.604 1.00 94.25 180 ALA A C 1
ATOM 1502 O O . ALA A 1 180 ? -0.564 -10.275 5.680 1.00 94.25 180 ALA A O 1
ATOM 1503 N N . HIS A 1 181 ? 0.851 -11.721 6.634 1.00 92.00 181 HIS A N 1
ATOM 1504 C CA . HIS A 1 181 ? 0.133 -11.741 7.909 1.00 92.00 181 HIS A CA 1
ATOM 1505 C C . HIS A 1 181 ? 0.220 -10.400 8.652 1.00 92.00 181 HIS A C 1
ATOM 1507 O O . HIS A 1 181 ? -0.779 -9.953 9.224 1.00 92.00 181 HIS A O 1
ATOM 1513 N N . ASN A 1 182 ? 1.377 -9.737 8.627 1.00 92.75 182 ASN A N 1
ATOM 1514 C CA . ASN A 1 182 ? 1.550 -8.424 9.244 1.00 92.75 182 ASN A CA 1
ATOM 1515 C C . ASN A 1 182 ? 0.755 -7.339 8.503 1.00 92.75 182 ASN A C 1
ATOM 1517 O O . ASN A 1 182 ? 0.093 -6.526 9.151 1.00 92.75 182 ASN A O 1
ATOM 1521 N N . LEU A 1 183 ? 0.722 -7.382 7.168 1.00 92.31 183 LEU A N 1
ATOM 1522 C CA . LEU A 1 183 ? -0.113 -6.506 6.346 1.00 92.31 183 LEU A CA 1
ATOM 1523 C C . LEU A 1 183 ? -1.598 -6.693 6.667 1.00 92.31 183 LEU A C 1
ATOM 1525 O O . LEU A 1 183 ? -2.313 -5.724 6.921 1.00 92.31 183 LEU A O 1
ATOM 1529 N N . LYS A 1 184 ? -2.050 -7.949 6.773 1.00 90.31 184 LYS A N 1
ATOM 1530 C CA . LYS A 1 184 ? -3.414 -8.263 7.211 1.00 90.31 184 LYS A CA 1
ATOM 1531 C C . LYS A 1 184 ? -3.710 -7.652 8.578 1.00 90.31 184 LYS A C 1
ATOM 1533 O O . LYS A 1 184 ? -4.750 -7.022 8.751 1.00 90.31 184 LYS A O 1
ATOM 1538 N N . LYS A 1 185 ? -2.804 -7.835 9.544 1.00 88.62 185 LYS A N 1
ATOM 1539 C CA . LYS A 1 185 ? -2.940 -7.299 10.904 1.00 88.62 185 LYS A CA 1
ATOM 1540 C C . LYS A 1 185 ? -3.057 -5.774 10.901 1.00 88.62 185 LYS A C 1
ATOM 1542 O O . LYS A 1 185 ? -3.860 -5.243 11.666 1.00 88.62 185 LYS A O 1
ATOM 1547 N N . GLN A 1 186 ? -2.304 -5.092 10.039 1.00 87.69 186 GLN A N 1
ATOM 1548 C CA . GLN A 1 186 ? -2.399 -3.645 9.861 1.00 87.69 186 GLN A CA 1
ATOM 1549 C C . GLN A 1 186 ? -3.776 -3.233 9.317 1.00 87.69 186 GLN A C 1
ATOM 1551 O O . GLN A 1 186 ? -4.398 -2.328 9.868 1.00 87.69 186 GLN A O 1
ATOM 1556 N N . TYR A 1 187 ? -4.297 -3.926 8.298 1.00 86.25 187 TYR A N 1
ATOM 1557 C CA . TYR A 1 187 ? -5.605 -3.614 7.703 1.00 86.25 187 TYR A CA 1
ATOM 1558 C C . TYR A 1 187 ? -6.802 -3.866 8.629 1.00 86.25 187 TYR A C 1
ATOM 1560 O O . TYR A 1 187 ? -7.834 -3.227 8.460 1.00 86.25 187 TYR A O 1
ATOM 1568 N N . ILE A 1 188 ? -6.685 -4.762 9.615 1.00 86.94 188 ILE A N 1
ATOM 1569 C CA . ILE A 1 188 ? -7.745 -5.017 10.614 1.00 86.94 188 ILE A CA 1
ATOM 1570 C C . ILE A 1 188 ? -7.513 -4.286 11.940 1.00 86.94 188 ILE A C 1
ATOM 1572 O O . ILE A 1 188 ? -8.124 -4.637 12.959 1.00 86.94 188 ILE A O 1
ATOM 1576 N N . GLN A 1 189 ? -6.593 -3.320 11.987 1.00 86.44 189 GLN A N 1
ATOM 1577 C CA . GLN A 1 189 ? -6.192 -2.726 13.253 1.00 86.44 189 GLN A CA 1
ATOM 1578 C C . GLN A 1 189 ? -7.329 -1.931 13.903 1.00 86.44 189 GLN A C 1
ATOM 1580 O O . GLN A 1 189 ? -7.566 -2.131 15.098 1.00 86.44 189 GLN A O 1
ATOM 1585 N N . ASN A 1 190 ? -8.081 -1.090 13.172 1.00 84.50 190 ASN A N 1
ATOM 1586 C CA . ASN A 1 190 ? -9.190 -0.374 13.813 1.00 84.50 190 ASN A CA 1
ATOM 1587 C C . ASN A 1 190 ? -10.345 -1.317 14.155 1.00 84.50 190 ASN A C 1
ATOM 1589 O O . ASN A 1 190 ? -10.881 -1.199 15.256 1.00 84.50 190 ASN A O 1
ATOM 1593 N N . TYR A 1 191 ? -10.657 -2.304 13.309 1.00 87.44 191 TYR A N 1
ATOM 1594 C CA . TYR A 1 191 ? -11.581 -3.392 13.663 1.00 87.44 191 TYR A CA 1
ATOM 1595 C C . TYR A 1 191 ? -11.224 -4.034 15.016 1.00 87.44 191 TYR A C 1
ATOM 1597 O O . TYR A 1 191 ? -12.050 -4.091 15.931 1.00 87.44 191 TYR A O 1
ATOM 1605 N N . THR A 1 192 ? -9.963 -4.434 15.188 1.00 86.75 192 THR A N 1
ATOM 1606 C CA . THR A 1 192 ? -9.473 -5.061 16.426 1.00 86.75 192 THR A CA 1
ATOM 1607 C C . THR A 1 192 ? -9.541 -4.098 17.616 1.00 86.75 192 THR A C 1
ATOM 1609 O O . THR A 1 192 ? -9.972 -4.483 18.706 1.00 86.75 192 THR A O 1
ATOM 1612 N N . ASN A 1 193 ? -9.171 -2.830 17.416 1.00 88.12 193 ASN A N 1
ATOM 1613 C CA . ASN A 1 193 ? -9.228 -1.799 18.455 1.00 88.12 193 ASN A CA 1
ATOM 1614 C C . ASN A 1 193 ? -10.664 -1.549 18.937 1.00 88.12 193 ASN A C 1
ATOM 1616 O O . ASN A 1 193 ? -10.892 -1.472 20.145 1.00 88.12 193 ASN A O 1
ATOM 1620 N N . VAL A 1 194 ? -11.639 -1.469 18.022 1.00 90.38 194 VAL A N 1
ATOM 1621 C CA . VAL A 1 194 ? -13.054 -1.288 18.380 1.00 90.38 194 VAL A CA 1
ATOM 1622 C C . VAL A 1 194 ? -13.556 -2.471 19.205 1.00 90.38 194 VAL A C 1
ATOM 1624 O O . VAL A 1 194 ? -14.176 -2.260 20.249 1.00 90.38 194 VAL A O 1
ATOM 1627 N N . LEU A 1 195 ? -13.282 -3.708 18.780 1.00 91.00 195 LEU A N 1
ATOM 1628 C CA . LEU A 1 195 ? -13.729 -4.894 19.515 1.00 91.00 195 LEU A CA 1
ATOM 1629 C C . LEU A 1 195 ? -13.138 -4.946 20.929 1.00 91.00 195 LEU A C 1
ATOM 1631 O O . LEU A 1 195 ? -13.866 -5.188 21.895 1.00 91.00 195 LEU A O 1
ATOM 1635 N N . ASN A 1 196 ? -11.846 -4.646 21.070 1.00 90.56 196 ASN A N 1
ATOM 1636 C CA . ASN A 1 196 ? -11.176 -4.593 22.369 1.00 90.56 196 ASN A CA 1
ATOM 1637 C C . ASN A 1 196 ? -11.746 -3.490 23.275 1.00 90.56 196 ASN A C 1
ATOM 1639 O O . ASN A 1 196 ? -11.931 -3.708 24.477 1.00 90.56 196 ASN A O 1
ATOM 1643 N N . GLU A 1 197 ? -12.063 -2.316 22.722 1.00 91.88 197 GLU A N 1
ATOM 1644 C CA . GLU A 1 197 ? -12.702 -1.223 23.463 1.00 91.88 197 GLU A CA 1
ATOM 1645 C C . GLU A 1 197 ? -14.109 -1.625 23.932 1.00 91.88 197 GLU A C 1
ATOM 1647 O O . GLU A 1 197 ? -14.440 -1.447 25.105 1.00 91.88 197 GLU A O 1
ATOM 1652 N N . ILE A 1 198 ? -14.916 -2.247 23.065 1.00 92.38 198 ILE A N 1
ATOM 1653 C CA . ILE A 1 198 ? -16.251 -2.744 23.429 1.00 92.38 198 ILE A CA 1
ATOM 1654 C C . ILE A 1 198 ? -16.160 -3.761 24.573 1.00 92.38 198 ILE A C 1
ATOM 1656 O O . ILE A 1 198 ? -16.861 -3.615 25.577 1.00 92.38 198 ILE A O 1
ATOM 1660 N N . GLN A 1 199 ? -15.262 -4.745 24.474 1.00 91.38 199 GLN A N 1
ATOM 1661 C CA . GLN A 1 199 ? -15.054 -5.741 25.530 1.00 91.38 199 GLN A CA 1
ATOM 1662 C C . GLN A 1 199 ? -14.572 -5.107 26.842 1.00 91.38 199 GLN A C 1
ATOM 1664 O O . GLN A 1 199 ? -14.976 -5.522 27.930 1.00 91.38 199 GLN A O 1
ATOM 1669 N N . THR A 1 200 ? -13.721 -4.084 26.761 1.00 91.56 200 THR A N 1
ATOM 1670 C CA . THR A 1 200 ? -13.241 -3.338 27.932 1.00 91.56 200 THR A CA 1
ATOM 1671 C C . THR A 1 200 ? -14.378 -2.575 28.605 1.00 91.56 200 THR A C 1
ATOM 1673 O O . THR A 1 200 ? -14.493 -2.590 29.831 1.00 91.56 200 THR A O 1
ATOM 1676 N N . LEU A 1 201 ? -15.258 -1.945 27.824 1.00 91.62 201 LEU A N 1
ATOM 1677 C CA . LEU A 1 201 ? -16.433 -1.242 28.335 1.00 91.62 201 LEU A CA 1
ATOM 1678 C C . LEU A 1 201 ? -17.455 -2.191 28.963 1.00 91.62 201 LEU A C 1
ATOM 1680 O O . LEU A 1 201 ? -17.990 -1.872 30.020 1.00 91.62 201 LEU A O 1
ATOM 1684 N N . GLN A 1 202 ? -17.681 -3.368 28.376 1.00 90.06 202 GLN A N 1
ATOM 1685 C CA . GLN A 1 202 ? -18.587 -4.384 28.927 1.00 90.06 202 GLN A CA 1
ATOM 1686 C C . GLN A 1 202 ? -18.150 -4.901 30.307 1.00 90.06 202 GLN A C 1
ATOM 1688 O O . GLN A 1 202 ? -18.993 -5.319 31.094 1.00 90.06 202 GLN A O 1
ATOM 1693 N N . LYS A 1 203 ? -16.849 -4.847 30.625 1.00 90.19 203 LYS A N 1
ATOM 1694 C CA . LYS A 1 203 ? -16.310 -5.204 31.950 1.00 90.19 203 LYS A CA 1
ATOM 1695 C C . LYS A 1 203 ? -16.485 -4.095 32.995 1.00 90.19 203 LYS A C 1
ATOM 1697 O O . LYS A 1 203 ? -16.265 -4.342 34.180 1.00 90.19 203 LYS A O 1
ATOM 1702 N N . LYS A 1 204 ? -16.847 -2.872 32.588 1.00 88.44 204 LYS A N 1
ATOM 1703 C CA . LYS A 1 204 ? -17.127 -1.761 33.510 1.00 88.44 204 LYS A CA 1
ATOM 1704 C C . LYS A 1 204 ? -18.543 -1.889 34.077 1.00 88.44 204 LYS A C 1
ATOM 1706 O O . LYS A 1 204 ? -19.421 -2.506 33.482 1.00 88.44 204 LYS A O 1
ATOM 1711 N N . ASN A 1 205 ? -18.780 -1.250 35.222 1.00 85.50 205 ASN A N 1
ATOM 1712 C CA . ASN A 1 205 ? -20.091 -1.242 35.869 1.00 85.50 205 ASN A CA 1
ATOM 1713 C C . ASN A 1 205 ? -21.052 -0.283 35.132 1.00 85.50 205 ASN A C 1
ATOM 1715 O O . ASN A 1 205 ? -21.240 0.867 35.536 1.00 85.50 205 ASN A O 1
ATOM 1719 N N . LEU A 1 206 ? -21.583 -0.726 33.989 1.00 87.31 206 LEU A N 1
ATOM 1720 C CA . LEU A 1 206 ? -22.491 0.038 33.131 1.00 87.31 206 LEU A CA 1
ATOM 1721 C C . LEU A 1 206 ? -23.963 -0.351 33.369 1.00 87.31 206 LEU A C 1
ATOM 1723 O O . LEU A 1 206 ? -24.254 -1.483 33.754 1.00 87.31 206 LEU A O 1
ATOM 1727 N N . PRO A 1 207 ? -24.922 0.554 33.097 1.00 92.06 207 PRO A N 1
ATOM 1728 C CA . PRO A 1 207 ? -26.341 0.213 33.068 1.00 92.06 207 PRO A CA 1
ATOM 1729 C C . PRO A 1 207 ? -26.634 -0.946 32.105 1.00 92.06 207 PRO A C 1
ATOM 1731 O O . PRO A 1 207 ? -26.090 -0.996 31.003 1.00 92.06 207 PRO A O 1
ATOM 1734 N N . THR A 1 208 ? -27.582 -1.820 32.453 1.00 91.56 208 THR A N 1
ATOM 1735 C CA . THR A 1 208 ? -27.962 -2.995 31.641 1.00 91.56 208 THR A CA 1
ATOM 1736 C C . THR A 1 208 ? -28.297 -2.645 30.187 1.00 91.56 208 THR A C 1
ATOM 1738 O O . THR A 1 208 ? -27.943 -3.390 29.277 1.00 91.56 208 THR A O 1
ATOM 1741 N N . LYS A 1 209 ? -28.931 -1.487 29.949 1.00 92.75 209 LYS A N 1
ATOM 1742 C CA . LYS A 1 209 ? -29.230 -0.995 28.593 1.00 92.75 209 LYS A CA 1
ATOM 1743 C C . LYS A 1 209 ? -27.967 -0.706 27.774 1.00 92.75 209 LYS A C 1
ATOM 1745 O O . LYS A 1 209 ? -27.932 -1.032 26.594 1.00 92.75 209 LYS A O 1
ATOM 1750 N N . GLU A 1 210 ? -26.932 -0.138 28.395 1.00 92.62 210 GLU A N 1
ATOM 1751 C CA . GLU A 1 210 ? -25.647 0.135 27.735 1.00 92.62 210 GLU A CA 1
ATOM 1752 C C . GLU A 1 210 ? -24.897 -1.173 27.438 1.00 92.62 210 GLU A C 1
ATOM 1754 O O . GLU A 1 210 ? -24.340 -1.320 26.356 1.00 92.62 210 GLU A O 1
ATOM 1759 N N . ILE A 1 211 ? -24.954 -2.162 28.338 1.00 93.12 211 ILE A N 1
ATOM 1760 C CA . ILE A 1 211 ? -24.353 -3.490 28.115 1.00 93.12 211 ILE A CA 1
ATOM 1761 C C . ILE A 1 211 ? -25.039 -4.223 26.950 1.00 93.12 211 ILE A C 1
ATOM 1763 O O . ILE A 1 211 ? -24.367 -4.772 26.071 1.00 93.12 211 ILE A O 1
ATOM 1767 N N . ALA A 1 212 ? -26.375 -4.212 26.914 1.00 93.19 212 ALA A N 1
ATOM 1768 C CA . ALA A 1 212 ? -27.140 -4.802 25.818 1.00 93.19 212 ALA A CA 1
ATOM 1769 C C . ALA A 1 212 ? -26.836 -4.102 24.482 1.00 93.19 212 ALA A C 1
ATOM 1771 O O . ALA A 1 212 ? -26.637 -4.766 23.466 1.00 93.19 212 ALA A O 1
ATOM 1772 N N . PHE A 1 213 ? -26.727 -2.769 24.495 1.00 95.06 213 PHE A N 1
ATOM 1773 C CA . PHE A 1 213 ? -26.322 -1.989 23.327 1.00 95.06 213 PHE A CA 1
ATOM 1774 C C . PHE A 1 213 ? -24.914 -2.361 22.840 1.00 95.06 213 PHE A C 1
ATOM 1776 O O . PHE A 1 213 ? -24.741 -2.615 21.653 1.00 95.06 213 PHE A O 1
ATOM 1783 N N . LEU A 1 214 ? -23.924 -2.446 23.736 1.00 94.75 214 LEU A N 1
ATOM 1784 C CA . LEU A 1 214 ? -22.551 -2.834 23.387 1.00 94.75 214 LEU A CA 1
ATOM 1785 C C . LEU A 1 214 ? -22.478 -4.244 22.791 1.00 94.75 214 LEU A C 1
ATOM 1787 O O . LEU A 1 214 ? -21.724 -4.471 21.852 1.00 94.75 214 LEU A O 1
ATOM 1791 N N . SER A 1 215 ? -23.290 -5.174 23.299 1.00 94.50 215 SER A N 1
ATOM 1792 C CA . SER A 1 215 ? -23.364 -6.544 22.769 1.00 94.50 215 SER A CA 1
ATOM 1793 C C . SER A 1 215 ? -23.921 -6.565 21.345 1.00 94.50 215 SER A C 1
ATOM 1795 O O . SER A 1 215 ? -23.356 -7.216 20.472 1.00 94.50 215 SER A O 1
ATOM 1797 N N . LYS A 1 216 ? -24.974 -5.781 21.087 1.00 94.81 216 LYS A N 1
ATOM 1798 C CA . LYS A 1 216 ? -25.515 -5.608 19.736 1.00 94.81 216 LYS A CA 1
ATOM 1799 C C . LYS A 1 216 ? -24.508 -4.946 18.795 1.00 94.81 216 LYS A C 1
ATOM 1801 O O . LYS A 1 216 ? -24.344 -5.389 17.668 1.00 94.81 216 LYS A O 1
ATOM 1806 N N . LEU A 1 217 ? -23.824 -3.900 19.258 1.00 93.38 217 LEU A N 1
ATOM 1807 C CA . LEU A 1 217 ? -22.810 -3.209 18.464 1.00 93.38 217 LEU A CA 1
ATOM 1808 C C . LEU A 1 217 ? -21.652 -4.149 18.096 1.00 93.38 217 LEU A C 1
ATOM 1810 O O . LEU A 1 217 ? -21.209 -4.140 16.955 1.00 93.38 217 LEU A O 1
ATOM 1814 N N . HIS A 1 218 ? -21.204 -4.986 19.038 1.00 93.44 218 HIS A N 1
ATOM 1815 C CA . HIS A 1 218 ? -20.207 -6.026 18.784 1.00 93.44 218 HIS A CA 1
ATOM 1816 C C . HIS A 1 218 ? -20.669 -7.002 17.695 1.00 93.44 218 HIS A C 1
ATOM 1818 O O . HIS A 1 218 ? -19.896 -7.342 16.805 1.00 93.44 218 HIS A O 1
ATOM 1824 N N . GLU A 1 219 ? -21.923 -7.455 17.756 1.00 92.75 219 GLU A N 1
ATOM 1825 C CA . GLU A 1 219 ? -22.500 -8.356 16.757 1.00 92.75 219 GLU A CA 1
ATOM 1826 C C . GLU A 1 219 ? -22.593 -7.699 15.374 1.00 92.75 219 GLU A C 1
ATOM 1828 O O . GLU A 1 219 ? -22.171 -8.305 14.392 1.00 92.75 219 GLU A O 1
ATOM 1833 N N . ASP A 1 220 ? -23.077 -6.457 15.292 1.00 91.38 220 ASP A N 1
ATOM 1834 C CA . ASP A 1 220 ? -23.180 -5.715 14.029 1.00 91.38 220 ASP A CA 1
ATOM 1835 C C . ASP A 1 220 ? -21.785 -5.503 13.393 1.00 91.38 220 ASP A C 1
ATOM 1837 O O . ASP A 1 220 ? -21.624 -5.689 12.188 1.00 91.38 220 ASP A O 1
ATOM 1841 N N . ILE A 1 221 ? -20.754 -5.204 14.198 1.00 89.50 221 ILE A N 1
ATOM 1842 C CA . ILE A 1 221 ? -19.358 -5.092 13.731 1.00 89.50 221 ILE A CA 1
ATOM 1843 C C . ILE A 1 221 ? -18.819 -6.440 13.256 1.00 89.50 221 ILE A C 1
ATOM 1845 O O . ILE A 1 221 ? -18.217 -6.510 12.191 1.00 89.50 221 ILE A O 1
ATOM 1849 N N . HIS A 1 222 ? -19.037 -7.511 14.019 1.00 86.12 222 HIS A N 1
ATOM 1850 C CA . HIS A 1 222 ? -18.554 -8.846 13.668 1.00 86.12 222 HIS A CA 1
ATOM 1851 C C . HIS A 1 222 ? -19.158 -9.357 12.349 1.00 86.12 222 HIS A C 1
ATOM 1853 O O . HIS A 1 222 ? -18.507 -10.086 11.605 1.00 86.12 222 HIS A O 1
ATOM 1859 N N . HIS A 1 223 ? -20.397 -8.967 12.040 1.00 85.44 223 HIS A N 1
ATOM 1860 C CA . HIS A 1 223 ? -21.056 -9.274 10.768 1.00 85.44 223 HIS A CA 1
ATOM 1861 C C . HIS A 1 223 ? -20.751 -8.263 9.651 1.00 85.44 223 HIS A C 1
ATOM 1863 O O . HIS A 1 223 ? -21.292 -8.405 8.556 1.00 85.44 223 HIS A O 1
ATOM 1869 N N . LEU A 1 224 ? -19.894 -7.266 9.906 1.00 84.12 224 LEU A N 1
ATOM 1870 C CA . LEU A 1 224 ? -19.534 -6.197 8.967 1.00 84.12 224 LEU A CA 1
ATOM 1871 C C . LEU A 1 224 ? -20.755 -5.398 8.463 1.00 84.12 224 LEU A C 1
ATOM 1873 O O . LEU A 1 224 ? -20.768 -4.898 7.339 1.00 84.12 224 LEU A O 1
ATOM 1877 N N . ASP A 1 225 ? -21.796 -5.264 9.293 1.00 86.31 225 ASP A N 1
ATOM 1878 C CA . ASP A 1 225 ? -23.020 -4.524 8.966 1.00 86.31 225 ASP A CA 1
ATOM 1879 C C . ASP A 1 225 ? -22.850 -3.034 9.308 1.00 86.31 225 ASP A C 1
ATOM 1881 O O . ASP A 1 225 ? -23.385 -2.509 10.293 1.00 86.31 225 ASP A O 1
ATOM 1885 N N . PHE A 1 226 ? -22.035 -2.345 8.506 1.00 87.62 226 PHE A N 1
ATOM 1886 C CA . PHE A 1 226 ? -21.642 -0.957 8.764 1.00 87.62 226 PHE A CA 1
ATOM 1887 C C . PHE A 1 226 ? -22.808 0.034 8.729 1.00 87.62 226 PHE A C 1
ATOM 1889 O O . PHE A 1 226 ? -22.805 1.000 9.494 1.00 87.62 226 PHE A O 1
ATOM 1896 N N . ASP A 1 227 ? -23.856 -0.252 7.956 1.00 88.44 227 ASP A N 1
ATOM 1897 C CA . ASP A 1 227 ? -25.091 0.536 7.955 1.00 88.44 227 ASP A CA 1
ATOM 1898 C C . ASP A 1 227 ? -25.786 0.488 9.323 1.00 88.44 227 ASP A C 1
ATOM 1900 O O . ASP A 1 227 ? -26.267 1.508 9.834 1.00 88.44 227 ASP A O 1
ATOM 1904 N N . LYS A 1 228 ? -25.853 -0.693 9.957 1.00 92.19 228 LYS A N 1
ATOM 1905 C CA . LYS A 1 228 ? -26.377 -0.815 11.325 1.00 92.19 228 LYS A CA 1
ATOM 1906 C C . LYS A 1 228 ? -25.454 -0.173 12.347 1.00 92.19 228 LYS A C 1
ATOM 1908 O O . LYS A 1 228 ? -25.961 0.478 13.263 1.00 92.19 228 LYS A O 1
ATOM 1913 N N . VAL A 1 229 ? -24.136 -0.313 12.195 1.00 91.50 229 VAL A N 1
ATOM 1914 C CA . VAL A 1 229 ? -23.154 0.352 13.068 1.00 91.50 229 VAL A CA 1
ATOM 1915 C C . VAL A 1 229 ? -23.358 1.868 13.036 1.00 91.50 229 VAL A C 1
ATOM 1917 O O . VAL A 1 229 ? -23.509 2.480 14.094 1.00 91.50 229 VAL A O 1
ATOM 1920 N N . GLN A 1 230 ? -23.482 2.463 11.848 1.00 92.44 230 GLN A N 1
ATOM 1921 C CA . GLN A 1 230 ? -23.729 3.895 11.686 1.00 92.44 230 GLN A CA 1
ATOM 1922 C C . GLN A 1 230 ? -25.054 4.322 12.335 1.00 92.44 230 GLN A C 1
ATOM 1924 O O . GLN A 1 230 ? -25.077 5.262 13.128 1.00 92.44 230 GLN A O 1
ATOM 1929 N N . LYS A 1 231 ? -26.144 3.573 12.115 1.00 92.88 231 LYS A N 1
ATOM 1930 C CA . LYS A 1 231 ? -27.439 3.828 12.781 1.00 92.88 231 LYS A CA 1
ATOM 1931 C C . LYS A 1 231 ? -27.364 3.690 14.303 1.00 92.88 231 LYS A C 1
ATOM 1933 O O . LYS A 1 231 ? -28.070 4.382 15.034 1.00 92.88 231 LYS A O 1
ATOM 1938 N N . ASN A 1 232 ? -26.542 2.778 14.819 1.00 91.88 232 ASN A N 1
ATOM 1939 C CA . ASN A 1 232 ? -26.355 2.615 16.259 1.00 91.88 232 ASN A CA 1
ATOM 1940 C C . ASN A 1 232 ? -25.657 3.831 16.885 1.00 91.88 232 ASN A C 1
ATOM 1942 O O . ASN A 1 232 ? -25.967 4.160 18.031 1.00 91.88 232 ASN A O 1
ATOM 1946 N N . MET A 1 233 ? -24.786 4.526 16.146 1.00 92.62 233 MET A N 1
ATOM 1947 C CA . MET A 1 233 ? -24.098 5.738 16.613 1.00 92.62 233 MET A CA 1
ATOM 1948 C C . MET A 1 233 ? -25.025 6.956 16.784 1.00 92.62 233 MET A C 1
ATOM 1950 O O . MET A 1 233 ? -24.631 7.958 17.375 1.00 92.62 233 MET A O 1
ATOM 1954 N N . GLU A 1 234 ? -26.273 6.886 16.324 1.00 93.00 234 GLU A N 1
ATOM 1955 C CA . GLU A 1 234 ? -27.276 7.944 16.519 1.00 93.00 234 GLU A CA 1
ATOM 1956 C C . GLU A 1 234 ? -28.106 7.745 17.801 1.00 93.00 234 GLU A C 1
ATOM 1958 O O . GLU A 1 234 ? -28.858 8.628 18.217 1.00 93.00 234 GLU A O 1
ATOM 1963 N N . LYS A 1 235 ? -27.984 6.582 18.456 1.00 93.94 235 LYS A N 1
ATOM 1964 C CA . LYS A 1 235 ? -28.830 6.207 19.597 1.00 93.94 235 LYS A CA 1
ATOM 1965 C C . LYS A 1 235 ? -28.398 6.869 20.902 1.00 93.94 235 LYS A C 1
ATOM 1967 O O . LYS A 1 235 ? -27.223 7.142 21.146 1.00 93.94 235 LYS A O 1
ATOM 1972 N N . SER A 1 236 ? -29.362 7.058 21.802 1.00 93.25 236 SER A N 1
ATOM 1973 C CA . SER A 1 236 ? -29.138 7.683 23.113 1.00 93.25 236 SER A CA 1
ATOM 1974 C C . SER A 1 236 ? -28.113 6.934 23.975 1.00 93.25 236 SER A C 1
ATOM 1976 O O . SER A 1 236 ? -27.306 7.550 24.673 1.00 93.25 236 SER A O 1
ATOM 1978 N N . GLU A 1 237 ? -28.103 5.607 23.875 1.00 93.69 237 GLU A N 1
ATOM 1979 C CA . GLU A 1 237 ? -27.192 4.696 24.555 1.00 93.69 237 GLU A CA 1
ATOM 1980 C C . GLU A 1 237 ? -25.755 4.928 24.093 1.00 93.69 237 GLU A C 1
ATOM 1982 O O . GLU A 1 237 ? -24.852 5.048 24.921 1.00 93.69 237 GLU A O 1
ATOM 1987 N N . TYR A 1 238 ? -25.556 5.089 22.783 1.00 93.81 238 TYR A N 1
ATOM 1988 C CA . TYR A 1 238 ? -24.259 5.434 22.221 1.00 93.81 238 TYR A CA 1
ATOM 1989 C C . TYR A 1 238 ? -23.774 6.794 22.721 1.00 93.81 238 TYR A C 1
ATOM 1991 O O . TYR A 1 238 ? -22.643 6.913 23.185 1.00 93.81 238 TYR A O 1
ATOM 1999 N N . ILE A 1 239 ? -24.636 7.815 22.689 1.00 93.38 239 ILE A N 1
ATOM 2000 C CA . ILE A 1 239 ? -24.294 9.161 23.169 1.00 93.38 239 ILE A CA 1
ATOM 2001 C C . ILE A 1 239 ? -23.889 9.120 24.651 1.00 93.38 239 ILE A C 1
ATOM 2003 O O . ILE A 1 239 ? -22.933 9.793 25.043 1.00 93.38 239 ILE A O 1
ATOM 2007 N N . SER A 1 240 ? -24.576 8.318 25.473 1.00 92.62 240 SER A N 1
ATOM 2008 C CA . SER A 1 240 ? -24.208 8.100 26.880 1.00 92.62 240 SER A CA 1
ATOM 2009 C C . SER A 1 240 ? -22.819 7.467 27.014 1.00 92.62 240 SER A C 1
ATOM 2011 O O . SER A 1 240 ? -21.969 7.990 27.738 1.00 92.62 240 SER A O 1
ATOM 2013 N N . ILE A 1 241 ? -22.558 6.377 26.285 1.00 92.25 241 ILE A N 1
ATOM 2014 C CA . ILE A 1 241 ? -21.276 5.655 26.320 1.00 92.25 241 ILE A CA 1
ATOM 2015 C C . ILE A 1 241 ? -20.132 6.560 25.850 1.00 92.25 241 ILE A C 1
ATOM 2017 O O . ILE A 1 241 ? -19.127 6.692 26.547 1.00 92.25 241 ILE A O 1
ATOM 2021 N N . LYS A 1 242 ? -20.316 7.258 24.727 1.00 93.50 242 LYS A N 1
ATOM 2022 C CA . LYS A 1 242 ? -19.351 8.202 24.149 1.00 93.50 242 LYS A CA 1
ATOM 2023 C C . LYS A 1 242 ? -18.940 9.306 25.123 1.00 93.50 242 LYS A C 1
ATOM 2025 O O . LYS A 1 242 ? -17.780 9.704 25.143 1.00 93.50 242 LYS A O 1
ATOM 2030 N N . ARG A 1 243 ? -19.870 9.816 25.941 1.00 90.12 243 ARG A N 1
ATOM 2031 C CA . ARG A 1 243 ? -19.557 10.829 26.969 1.00 90.12 243 ARG A CA 1
ATOM 2032 C C . ARG A 1 243 ? -18.626 10.290 28.054 1.00 90.12 243 ARG A C 1
ATOM 2034 O O . ARG A 1 243 ? -17.846 11.058 28.603 1.00 90.12 243 ARG A O 1
ATOM 2041 N N . LYS A 1 244 ? -18.723 8.996 28.374 1.00 88.31 244 LYS A N 1
ATOM 2042 C CA . LYS A 1 244 ? -17.881 8.328 29.380 1.00 88.31 244 LYS A CA 1
ATOM 2043 C C . LYS A 1 244 ? -16.550 7.856 28.797 1.00 88.31 244 LYS A C 1
ATOM 2045 O O . LYS A 1 244 ? -15.575 7.766 29.532 1.00 88.31 244 LYS A O 1
ATOM 2050 N N . GLN A 1 245 ? -16.530 7.531 27.506 1.00 88.38 245 GLN A N 1
ATOM 2051 C CA . GLN A 1 245 ? -15.361 7.029 26.801 1.00 88.38 245 GLN A CA 1
ATOM 2052 C C . GLN A 1 245 ? -15.343 7.574 25.376 1.00 88.38 245 GLN A C 1
ATOM 2054 O O . GLN A 1 245 ? -16.029 7.070 24.494 1.00 88.38 245 GLN A O 1
ATOM 2059 N N . THR A 1 246 ? -14.550 8.614 25.143 1.00 88.00 246 THR A N 1
ATOM 2060 C CA . THR A 1 246 ? -14.490 9.291 23.842 1.00 88.00 246 THR A CA 1
ATOM 2061 C C . THR A 1 246 ? -13.744 8.482 22.779 1.00 88.00 246 THR A C 1
ATOM 2063 O O . THR A 1 246 ? -14.036 8.647 21.595 1.00 88.00 246 THR A O 1
ATOM 2066 N N . SER A 1 247 ? -12.834 7.582 23.178 1.00 87.81 247 SER A N 1
ATOM 2067 C CA . SER A 1 247 ? -12.050 6.740 22.258 1.00 87.81 247 SER A CA 1
ATOM 2068 C C . SER A 1 247 ? -12.925 5.861 21.364 1.00 87.81 247 SER A C 1
ATOM 2070 O O . SER A 1 247 ? -12.599 5.690 20.193 1.00 87.81 247 SER A O 1
ATOM 2072 N N . ILE A 1 248 ? -14.071 5.374 21.861 1.00 89.94 248 ILE A N 1
ATOM 2073 C CA . ILE A 1 248 ? -14.968 4.520 21.068 1.00 89.94 248 ILE A CA 1
ATOM 2074 C C . ILE A 1 248 ? -15.516 5.241 19.829 1.00 89.94 248 ILE A C 1
ATOM 2076 O O . ILE A 1 248 ? -15.665 4.619 18.784 1.00 89.94 248 ILE A O 1
ATOM 2080 N N . ASP A 1 249 ? -15.761 6.556 19.911 1.00 91.75 249 ASP A N 1
ATOM 2081 C CA . ASP A 1 249 ? -16.236 7.347 18.767 1.00 91.75 249 ASP A CA 1
ATOM 2082 C C . ASP A 1 249 ? -15.158 7.494 17.702 1.00 91.75 249 ASP A C 1
ATOM 2084 O O . ASP A 1 249 ? -15.463 7.447 16.514 1.00 91.75 249 ASP A O 1
ATOM 2088 N N . ILE A 1 250 ? -13.904 7.643 18.129 1.00 88.69 250 ILE A N 1
ATOM 2089 C CA . ILE A 1 250 ? -12.757 7.713 17.226 1.00 88.69 250 ILE A CA 1
ATOM 2090 C C . ILE A 1 250 ? -12.580 6.362 16.532 1.00 88.69 250 ILE A C 1
ATOM 2092 O O . ILE A 1 250 ? -12.522 6.312 15.308 1.00 88.69 250 ILE A O 1
ATOM 2096 N N . PHE A 1 251 ? -12.567 5.262 17.289 1.00 89.19 251 PHE A N 1
ATOM 2097 C CA . PHE A 1 251 ? -12.368 3.933 16.718 1.00 89.19 251 PHE A CA 1
ATOM 2098 C C . PHE A 1 251 ? -13.495 3.522 15.764 1.00 89.19 251 PHE A C 1
ATOM 2100 O O . PHE A 1 251 ? -13.207 3.005 14.690 1.00 89.19 251 PHE A O 1
ATOM 2107 N N . LEU A 1 252 ? -14.760 3.798 16.099 1.00 89.75 252 LEU A N 1
ATOM 2108 C CA . LEU A 1 252 ? -15.886 3.496 15.210 1.00 89.75 252 LEU A CA 1
ATOM 2109 C C . LEU A 1 252 ? -15.855 4.327 13.929 1.00 89.75 252 LEU A C 1
ATOM 2111 O O . LEU A 1 252 ? -16.101 3.791 12.855 1.00 89.75 252 LEU A O 1
ATOM 2115 N N . LYS A 1 253 ? -15.525 5.621 14.017 1.00 89.56 253 LYS A N 1
ATOM 2116 C CA . LYS A 1 253 ? -15.365 6.460 12.822 1.00 89.56 253 LYS A CA 1
ATOM 2117 C C . LYS A 1 253 ? -14.219 5.985 11.942 1.00 89.56 253 LYS A C 1
ATOM 2119 O O . LYS A 1 253 ? -14.358 6.010 10.727 1.00 89.56 253 LYS A O 1
ATOM 2124 N N . ASN A 1 254 ? -13.109 5.561 12.542 1.00 87.06 254 ASN A N 1
ATOM 2125 C CA . ASN A 1 254 ? -11.996 4.999 11.788 1.00 87.06 254 ASN A CA 1
ATOM 2126 C C . ASN A 1 254 ? -12.420 3.702 11.092 1.00 87.06 254 ASN A C 1
ATOM 2128 O O . ASN A 1 254 ? -12.234 3.600 9.888 1.00 87.06 254 ASN A O 1
ATOM 2132 N N . LEU A 1 255 ? -13.066 2.777 11.812 1.00 87.25 255 LEU A N 1
ATOM 2133 C CA . LEU A 1 255 ? -13.584 1.520 11.260 1.00 87.25 255 LEU A CA 1
ATOM 2134 C C . LEU A 1 255 ? -14.560 1.745 10.094 1.00 87.25 255 LEU A C 1
ATOM 2136 O O . LEU A 1 255 ? -14.459 1.072 9.078 1.00 87.25 255 LEU A O 1
ATOM 2140 N N . LEU A 1 256 ? -15.486 2.703 10.208 1.00 85.88 256 LEU A N 1
ATOM 2141 C CA . LEU A 1 256 ? -16.441 3.017 9.135 1.00 85.88 256 LEU A CA 1
ATOM 2142 C C . LEU A 1 256 ? -15.778 3.588 7.870 1.00 85.88 256 LEU A C 1
ATOM 2144 O O . LEU A 1 256 ? -16.401 3.591 6.814 1.00 85.88 256 LEU A O 1
ATOM 2148 N N . ASN A 1 257 ? -14.538 4.067 7.978 1.00 81.88 257 ASN A N 1
ATOM 2149 C CA . ASN A 1 257 ? -13.743 4.552 6.854 1.00 81.88 257 ASN A CA 1
ATOM 2150 C C . ASN A 1 257 ? -12.692 3.524 6.383 1.00 81.88 257 ASN A C 1
ATOM 2152 O O . ASN A 1 257 ? -11.909 3.841 5.488 1.00 81.88 257 ASN A O 1
ATOM 2156 N N . GLU A 1 258 ? -12.625 2.331 6.986 1.00 80.31 258 GLU A N 1
ATOM 2157 C CA . GLU A 1 258 ? -11.702 1.272 6.564 1.00 80.31 258 GLU A CA 1
ATOM 2158 C C . GLU A 1 258 ? -12.248 0.493 5.366 1.00 80.31 258 GLU A C 1
ATOM 2160 O O . GLU A 1 258 ? -13.413 0.095 5.330 1.00 80.31 258 GLU A O 1
ATOM 2165 N N . ASP A 1 259 ? -11.366 0.180 4.418 1.00 76.69 259 ASP A N 1
ATOM 2166 C CA . ASP A 1 259 ? -11.669 -0.757 3.341 1.00 76.69 259 ASP A CA 1
ATOM 2167 C C . ASP A 1 259 ? -11.285 -2.192 3.732 1.00 76.69 259 ASP A C 1
ATOM 2169 O O . ASP A 1 259 ? -10.210 -2.703 3.406 1.00 76.69 259 ASP A O 1
ATOM 2173 N N . LEU A 1 260 ? -12.187 -2.873 4.441 1.00 79.50 260 LEU A N 1
ATOM 2174 C CA . LEU A 1 260 ? -11.973 -4.268 4.842 1.00 79.50 260 LEU A CA 1
ATOM 2175 C C . LEU A 1 260 ? -12.043 -5.265 3.672 1.00 79.50 260 LEU A C 1
ATOM 2177 O O . LEU A 1 260 ? -11.748 -6.450 3.866 1.00 79.50 260 LEU A O 1
ATOM 2181 N N . LYS A 1 261 ? -12.384 -4.835 2.446 1.00 77.69 261 LYS A N 1
ATOM 2182 C CA . LYS A 1 261 ? -12.302 -5.720 1.271 1.00 77.69 261 LYS A CA 1
ATOM 2183 C C . LYS A 1 261 ? -10.864 -6.166 1.024 1.00 77.69 261 LYS A C 1
ATOM 2185 O O . LYS A 1 261 ? -10.658 -7.339 0.703 1.00 77.69 261 LYS A O 1
ATOM 2190 N N . LYS A 1 262 ? -9.884 -5.295 1.298 1.00 80.44 262 LYS A N 1
ATOM 2191 C CA . LYS A 1 262 ? -8.448 -5.602 1.197 1.00 80.44 262 LYS A CA 1
ATOM 2192 C C . LYS A 1 262 ? -8.049 -6.816 2.032 1.00 80.44 262 LYS A C 1
ATOM 2194 O O . LYS A 1 262 ? -7.262 -7.645 1.592 1.00 80.44 262 LYS A O 1
ATOM 2199 N N . VAL A 1 263 ? -8.657 -6.988 3.207 1.00 84.06 263 VAL A N 1
ATOM 2200 C CA . VAL A 1 263 ? -8.426 -8.147 4.089 1.00 84.06 263 VAL A CA 1
ATOM 2201 C C . VAL A 1 263 ? -8.922 -9.436 3.441 1.00 84.06 263 VAL A C 1
ATOM 2203 O O . VAL A 1 263 ? -8.224 -10.445 3.459 1.00 84.06 263 VAL A O 1
ATOM 2206 N N . THR A 1 264 ? -10.111 -9.402 2.834 1.00 81.75 264 THR A N 1
ATOM 2207 C CA . THR A 1 264 ? -10.696 -10.574 2.163 1.00 81.75 264 THR A CA 1
ATOM 2208 C C . THR A 1 264 ? -9.872 -10.985 0.942 1.00 81.75 264 THR A C 1
ATOM 2210 O O . THR A 1 264 ? -9.704 -12.173 0.669 1.00 81.75 264 THR A O 1
ATOM 2213 N N . ILE A 1 265 ? -9.361 -10.006 0.195 1.00 84.50 265 ILE A N 1
ATOM 2214 C CA . ILE A 1 265 ? -8.515 -10.236 -0.980 1.00 84.50 265 ILE A CA 1
ATOM 2215 C C . ILE A 1 265 ? -7.161 -10.803 -0.554 1.00 84.50 265 ILE A C 1
ATOM 2217 O O . ILE A 1 265 ? -6.730 -11.823 -1.095 1.00 84.50 265 ILE A O 1
ATOM 2221 N N . LEU A 1 266 ? -6.550 -10.228 0.482 1.00 87.12 266 LEU A N 1
ATOM 2222 C CA . LEU A 1 266 ? -5.303 -10.727 1.050 1.00 87.12 266 LEU A CA 1
ATOM 2223 C C . LEU A 1 266 ? -5.453 -12.143 1.627 1.00 87.12 266 LEU A C 1
ATOM 2225 O O . LEU A 1 266 ? -4.571 -12.969 1.422 1.00 87.12 266 LEU A O 1
ATOM 2229 N N . ASP A 1 267 ? -6.581 -12.470 2.265 1.00 86.75 267 ASP A N 1
ATOM 2230 C CA . ASP A 1 267 ? -6.860 -13.831 2.743 1.00 86.75 267 ASP A CA 1
ATOM 2231 C C . ASP A 1 267 ? -6.935 -14.841 1.599 1.00 86.75 267 ASP A C 1
ATOM 2233 O O . ASP A 1 267 ? -6.310 -15.900 1.663 1.00 86.75 267 ASP A O 1
ATOM 2237 N N . LYS A 1 268 ? -7.634 -14.501 0.510 1.00 88.50 268 LYS A N 1
ATOM 2238 C CA . LYS A 1 268 ? -7.646 -15.344 -0.693 1.00 88.50 268 LYS A CA 1
ATOM 2239 C C . LYS A 1 268 ? -6.241 -15.523 -1.259 1.00 88.50 268 LYS A C 1
ATOM 2241 O O . LYS A 1 268 ? -5.894 -16.636 -1.641 1.00 88.50 268 LYS A O 1
ATOM 2246 N N . LYS A 1 269 ? -5.436 -14.457 -1.281 1.00 88.44 269 LYS A N 1
ATOM 2247 C CA . LYS A 1 269 ? -4.055 -14.499 -1.766 1.00 88.44 269 LYS A CA 1
ATOM 2248 C C . LYS A 1 269 ? -3.178 -15.399 -0.898 1.00 88.44 269 LYS A C 1
ATOM 2250 O O . LYS A 1 269 ? -2.460 -16.238 -1.426 1.00 88.44 269 LYS A O 1
ATOM 2255 N N . ILE A 1 270 ? -3.276 -15.284 0.425 1.00 89.25 270 ILE A N 1
ATOM 2256 C CA . ILE A 1 270 ? -2.569 -16.143 1.384 1.00 89.25 270 ILE A CA 1
ATOM 2257 C C . ILE A 1 270 ? -2.933 -17.617 1.164 1.00 89.25 270 ILE A C 1
ATOM 2259 O O . ILE A 1 270 ? -2.044 -18.466 1.112 1.00 89.25 270 ILE A O 1
ATOM 2263 N N . GLU A 1 271 ? -4.218 -17.934 1.003 1.00 88.25 271 GLU A N 1
ATOM 2264 C CA . GLU A 1 271 ? -4.663 -19.309 0.749 1.00 88.25 271 GLU A CA 1
ATOM 2265 C C . GLU A 1 271 ? -4.230 -19.821 -0.631 1.00 88.25 271 GLU A C 1
ATOM 2267 O O . GLU A 1 271 ? -3.806 -20.970 -0.759 1.00 88.25 271 GLU A O 1
ATOM 2272 N N . GLU A 1 272 ? -4.251 -18.969 -1.657 1.00 89.50 272 GLU A N 1
ATOM 2273 C CA . GLU A 1 272 ? -3.722 -19.293 -2.982 1.00 89.50 272 GLU A CA 1
ATOM 2274 C C . GLU A 1 272 ? -2.233 -19.651 -2.902 1.00 89.50 272 GLU A C 1
ATOM 2276 O O . GLU A 1 272 ? -1.827 -20.704 -3.399 1.00 89.50 272 GLU A O 1
ATOM 2281 N N . ILE A 1 273 ? -1.436 -18.815 -2.235 1.00 87.06 273 ILE A N 1
ATOM 2282 C CA . ILE A 1 273 ? -0.002 -19.030 -2.040 1.00 87.06 273 ILE A CA 1
ATOM 2283 C C . ILE A 1 273 ? 0.225 -20.354 -1.300 1.00 87.06 273 ILE A C 1
ATOM 2285 O O . ILE A 1 273 ? 0.945 -21.217 -1.801 1.00 87.06 273 ILE A O 1
ATOM 2289 N N . LYS A 1 274 ? -0.456 -20.584 -0.170 1.00 84.94 274 LYS A N 1
ATOM 2290 C CA . LYS A 1 274 ? -0.366 -21.867 0.546 1.00 84.94 274 LYS A CA 1
ATOM 2291 C C . LYS A 1 274 ? -0.699 -23.037 -0.373 1.00 84.94 274 LYS A C 1
ATOM 2293 O O . LYS A 1 274 ? 0.079 -23.975 -0.447 1.00 84.94 274 LYS A O 1
ATOM 2298 N N . SER A 1 275 ? -1.801 -22.976 -1.120 1.00 84.62 275 SER A N 1
ATOM 2299 C CA . SER A 1 275 ? -2.234 -24.079 -1.987 1.00 84.62 275 SER A CA 1
ATOM 2300 C C . SER A 1 275 ? -1.244 -24.407 -3.112 1.00 84.62 275 SER A C 1
ATOM 2302 O O . SER A 1 275 ? -1.110 -25.571 -3.486 1.00 84.62 275 SER A O 1
ATOM 2304 N N . LYS A 1 276 ? -0.540 -23.397 -3.638 1.00 78.31 276 LYS A N 1
ATOM 2305 C CA . LYS A 1 276 ? 0.399 -23.542 -4.758 1.00 78.31 276 LYS A CA 1
ATOM 2306 C C . LYS A 1 276 ? 1.816 -23.899 -4.316 1.00 78.31 276 LYS A C 1
ATOM 2308 O O . LYS A 1 276 ? 2.520 -24.567 -5.066 1.00 78.31 276 LYS A O 1
ATOM 2313 N N . TYR A 1 277 ? 2.220 -23.477 -3.119 1.00 67.94 277 TYR A N 1
ATOM 2314 C CA . TYR A 1 277 ? 3.599 -23.587 -2.643 1.00 67.94 277 TYR A CA 1
ATOM 2315 C C . TYR A 1 277 ? 3.761 -24.515 -1.419 1.00 67.94 277 TYR A C 1
ATOM 2317 O O . TYR A 1 277 ? 4.877 -24.671 -0.933 1.00 67.94 277 TYR A O 1
ATOM 2325 N N . TRP A 1 278 ? 2.700 -25.193 -0.935 1.00 52.97 278 TRP A N 1
ATOM 2326 C CA . TRP A 1 278 ? 2.775 -26.099 0.232 1.00 52.97 278 TRP A CA 1
ATOM 2327 C C . TRP A 1 278 ? 3.593 -27.380 0.035 1.00 52.97 278 TRP A C 1
ATOM 2329 O O . TRP A 1 278 ? 3.894 -28.056 1.016 1.00 52.97 278 TRP A O 1
ATOM 2339 N N . THR A 1 279 ? 3.967 -27.748 -1.190 1.00 50.34 279 THR A N 1
ATOM 2340 C CA . THR A 1 279 ? 4.883 -28.878 -1.407 1.00 50.34 279 THR A CA 1
ATOM 2341 C C . THR A 1 279 ? 6.330 -28.400 -1.284 1.00 50.34 279 THR A C 1
ATOM 2343 O O . THR A 1 279 ? 7.078 -28.386 -2.260 1.00 50.34 279 THR A O 1
ATOM 2346 N N . THR A 1 280 ? 6.719 -27.985 -0.079 1.00 46.34 280 THR A N 1
ATOM 2347 C CA . THR A 1 280 ? 8.068 -27.525 0.304 1.00 46.34 280 THR A CA 1
ATOM 2348 C C . THR A 1 280 ? 9.096 -28.661 0.405 1.00 46.34 280 THR A C 1
ATOM 2350 O O . THR A 1 280 ? 9.966 -28.635 1.266 1.00 46.34 280 THR A O 1
ATOM 2353 N N . ASP A 1 281 ? 9.022 -29.649 -0.488 1.00 48.38 281 ASP A N 1
ATOM 2354 C CA . ASP A 1 281 ? 10.093 -30.635 -0.690 1.00 48.38 281 ASP A CA 1
ATOM 2355 C C . ASP A 1 281 ? 11.014 -30.243 -1.870 1.00 48.38 281 ASP A C 1
ATOM 2357 O O . ASP A 1 281 ? 11.875 -31.030 -2.264 1.00 48.38 281 ASP A O 1
ATOM 2361 N N . LYS A 1 282 ? 10.821 -29.064 -2.496 1.00 41.75 282 LYS A N 1
ATOM 2362 C CA . LYS A 1 282 ? 11.539 -28.652 -3.724 1.00 41.75 282 LYS A CA 1
ATOM 2363 C C . LYS A 1 282 ? 11.806 -27.140 -3.885 1.00 41.75 282 LYS A C 1
ATOM 2365 O O . LYS A 1 282 ? 11.676 -26.629 -4.998 1.00 41.75 282 LYS A O 1
ATOM 2370 N N . ILE A 1 283 ? 12.179 -26.433 -2.820 1.00 43.94 283 ILE A N 1
ATOM 2371 C CA . ILE A 1 283 ? 12.945 -25.174 -2.926 1.00 43.94 283 ILE A CA 1
ATOM 2372 C C . ILE A 1 283 ? 14.180 -25.345 -2.054 1.00 43.94 283 ILE A C 1
ATOM 2374 O O . ILE A 1 283 ? 13.985 -25.661 -0.859 1.00 43.94 283 ILE A O 1
#

Radius of gyration: 21.89 Å; chains: 1; bounding box: 49×47×62 Å

Foldseek 3Di:
DEEEEALVLVLLQLVLQWDDDPPAIDGNQSVVVLCVVPHQYAYFPQRLVVNVVPSCVLDPDPRSVVVVVVVCVPPVVVRYDDADPVLLVVLLVVLCVVQVVCVVPDHRLSSSLSVQLSCCPPVDVDQQRYEYEDLDPVSQVRCQVVCVVSRYHHYYYSLRSVVVSCVVVSDPPVVSLSSLVSSLCSLCVLVVVLLVVLVVVLPDPDDPVLNVLSVVLNVCSVVVVLVVNVVSCVDPSNVVVCVVPVVNVVSNVVVSVGDCVSSVVSVVVSVVCCVVCVPPPDD